Protein AF-A0A972X0Y9-F1 (afdb_monomer)

Radius of gyration: 22.41 Å; Cα contacts (8 Å, |Δi|>4): 194; chains: 1; bounding box: 62×30×63 Å

Mean predicted aligned error: 9.2 Å

Secondary structure (DSSP, 8-state):
-HHHHHHHHHHHHHHHHHHHHHHHTT-TTHHHHHHHHHHHHHHHHHHHHHHHHHHHHHHHHHHHHTT--THHHHHHHHHHHHHHHHHHHHHHHHHHHHHHHHHHHH---HHHHHHHHHHHHHHHHHHHHHHHHHHHHHHHHHHHHHHHHHHHHHHHHHHS---S-----------SS-SHHHHHHHHHHHHHHHHHHHHHHHHIIIIIS--TT--SHHHHHHHHHHHHHHHHHHHHTGGG-----

pLDDT: mean 86.48, std 12.77, range [42.16, 98.38]

Structure (mmCIF, N/CA/C/O backbone):
data_AF-A0A972X0Y9-F1
#
_entry.id   AF-A0A972X0Y9-F1
#
loop_
_atom_site.group_PDB
_atom_site.id
_atom_site.type_symbol
_atom_site.label_atom_id
_atom_site.label_alt_id
_atom_site.label_comp_id
_atom_site.label_asym_id
_atom_site.label_entity_id
_atom_site.label_seq_id
_atom_site.pdbx_PDB_ins_code
_atom_site.Cartn_x
_atom_site.Cartn_y
_atom_site.Cartn_z
_atom_site.occupancy
_atom_site.B_iso_or_equiv
_atom_site.auth_seq_id
_atom_site.auth_comp_id
_atom_site.auth_asym_id
_atom_site.auth_atom_id
_atom_site.pdbx_PDB_model_num
ATOM 1 N N . MET A 1 1 ? -6.816 -7.387 9.316 1.00 76.44 1 MET A N 1
ATOM 2 C CA . MET A 1 1 ? -6.233 -6.332 8.451 1.00 76.44 1 MET A CA 1
ATOM 3 C C . MET A 1 1 ? -4.719 -6.407 8.299 1.00 76.44 1 MET A C 1
ATOM 5 O O . MET A 1 1 ? -4.276 -6.621 7.179 1.00 76.44 1 MET A O 1
ATOM 9 N N . ALA A 1 2 ? -3.926 -6.289 9.372 1.00 87.62 2 ALA A N 1
ATOM 10 C CA . ALA A 1 2 ? -2.461 -6.198 9.264 1.00 87.62 2 ALA A CA 1
ATOM 11 C C . ALA A 1 2 ? -1.817 -7.337 8.447 1.00 87.62 2 ALA A C 1
ATOM 13 O O . ALA A 1 2 ? -1.024 -7.064 7.557 1.00 87.62 2 ALA A O 1
ATOM 14 N N . LYS A 1 3 ? -2.217 -8.600 8.668 1.00 88.69 3 LYS A N 1
ATOM 15 C CA . LYS A 1 3 ? -1.677 -9.763 7.931 1.00 88.69 3 LYS A CA 1
ATOM 16 C C . LYS A 1 3 ? -1.891 -9.678 6.412 1.00 88.69 3 LYS A C 1
ATOM 18 O O . LYS A 1 3 ? -0.963 -9.929 5.657 1.00 88.69 3 LYS A O 1
ATOM 23 N N . PHE A 1 4 ? -3.095 -9.296 5.977 1.00 87.00 4 PHE A N 1
ATOM 24 C CA . PHE A 1 4 ? -3.420 -9.130 4.555 1.00 87.00 4 PHE A CA 1
ATOM 25 C C . PHE A 1 4 ? -2.586 -8.015 3.918 1.00 87.00 4 PHE A C 1
ATOM 27 O O . PHE A 1 4 ? -2.014 -8.200 2.843 1.00 87.00 4 PHE A O 1
ATOM 34 N N . PHE A 1 5 ? -2.481 -6.877 4.610 1.00 92.25 5 PHE A N 1
ATOM 35 C CA . PHE A 1 5 ? -1.651 -5.766 4.162 1.00 92.25 5 PHE A CA 1
ATOM 36 C C . PHE A 1 5 ? -0.174 -6.168 4.079 1.00 92.25 5 PHE A C 1
ATOM 38 O O . PHE A 1 5 ? 0.446 -5.971 3.043 1.00 92.25 5 PHE A O 1
ATOM 45 N N . GLY A 1 6 ? 0.363 -6.805 5.123 1.00 92.81 6 GLY A N 1
ATOM 46 C CA . GLY A 1 6 ? 1.750 -7.271 5.161 1.00 92.81 6 GLY A CA 1
ATOM 47 C C . GLY A 1 6 ? 2.069 -8.266 4.046 1.00 92.81 6 GLY A C 1
ATOM 48 O O . GLY A 1 6 ? 3.075 -8.112 3.364 1.00 92.81 6 GLY A O 1
ATOM 49 N N . PHE A 1 7 ? 1.185 -9.235 3.794 1.00 93.44 7 PHE A N 1
ATOM 50 C CA . PHE A 1 7 ? 1.329 -10.168 2.673 1.00 93.44 7 PHE A CA 1
ATOM 51 C C . PHE A 1 7 ? 1.356 -9.444 1.318 1.00 93.44 7 PHE A C 1
ATOM 53 O O . PHE A 1 7 ? 2.239 -9.688 0.497 1.00 93.44 7 PHE A O 1
ATOM 60 N N . SER A 1 8 ? 0.433 -8.503 1.108 1.00 91.75 8 SER A N 1
ATOM 61 C CA . SER A 1 8 ? 0.361 -7.722 -0.132 1.00 91.75 8 SER A CA 1
ATOM 62 C C . SER A 1 8 ? 1.588 -6.823 -0.318 1.00 91.75 8 SER A C 1
ATOM 64 O O . SER A 1 8 ? 2.120 -6.733 -1.422 1.00 91.75 8 SER A O 1
ATOM 66 N N . ALA A 1 9 ? 2.079 -6.210 0.762 1.00 95.31 9 ALA A N 1
ATOM 67 C CA . ALA A 1 9 ? 3.292 -5.400 0.765 1.00 95.31 9 ALA A CA 1
ATOM 68 C C . ALA A 1 9 ? 4.529 -6.231 0.396 1.00 95.31 9 ALA A C 1
ATOM 70 O O . ALA A 1 9 ? 5.317 -5.798 -0.438 1.00 95.31 9 ALA A O 1
ATOM 71 N N . VAL A 1 10 ? 4.662 -7.452 0.930 1.00 96.56 10 VAL A N 1
ATOM 72 C CA . VAL A 1 10 ? 5.753 -8.374 0.562 1.00 96.56 10 VAL A CA 1
ATOM 73 C C . VAL A 1 10 ? 5.708 -8.711 -0.927 1.00 96.56 10 VAL A C 1
ATOM 75 O O . VAL A 1 10 ? 6.731 -8.599 -1.600 1.00 96.56 10 VAL A O 1
ATOM 78 N N . ILE A 1 11 ? 4.534 -9.058 -1.466 1.00 95.00 11 ILE A N 1
ATOM 79 C CA . ILE A 1 11 ? 4.376 -9.300 -2.910 1.00 95.00 11 ILE A CA 1
ATOM 80 C C . ILE A 1 11 ? 4.781 -8.057 -3.707 1.00 95.00 11 ILE A C 1
ATOM 82 O O . ILE A 1 11 ? 5.536 -8.164 -4.671 1.00 95.00 11 ILE A O 1
ATOM 86 N N . SER A 1 12 ? 4.330 -6.873 -3.287 1.00 94.62 12 SER A N 1
ATOM 87 C CA . SER A 1 12 ? 4.666 -5.611 -3.946 1.00 94.62 12 SER A CA 1
ATOM 88 C C . SER A 1 12 ? 6.169 -5.341 -3.953 1.00 94.62 12 SER A C 1
ATOM 90 O O . SER A 1 12 ? 6.712 -4.929 -4.976 1.00 94.62 12 SER A O 1
ATOM 92 N N . THR A 1 13 ? 6.857 -5.590 -2.837 1.00 95.69 13 THR A N 1
ATOM 93 C CA . THR A 1 13 ? 8.314 -5.453 -2.740 1.00 95.69 13 THR A CA 1
ATOM 94 C C . THR A 1 13 ? 9.029 -6.448 -3.649 1.00 95.69 13 THR A C 1
ATOM 96 O O . THR A 1 13 ? 9.950 -6.052 -4.358 1.00 95.69 13 THR A O 1
ATOM 99 N N . ILE A 1 14 ? 8.593 -7.712 -3.683 1.00 95.38 14 ILE A N 1
ATOM 100 C CA . ILE A 1 14 ? 9.178 -8.737 -4.562 1.00 95.38 14 ILE A CA 1
ATOM 101 C C . ILE A 1 14 ? 9.041 -8.325 -6.030 1.00 95.38 14 ILE A C 1
ATOM 103 O O . ILE A 1 14 ? 10.027 -8.364 -6.761 1.00 95.38 14 ILE A O 1
ATOM 107 N N . LEU A 1 15 ? 7.857 -7.872 -6.455 1.00 92.75 15 LEU A N 1
ATOM 108 C CA . LEU A 1 15 ? 7.634 -7.390 -7.823 1.00 92.75 15 LEU A CA 1
ATOM 109 C C . LEU A 1 15 ? 8.562 -6.219 -8.176 1.00 92.75 15 LEU A C 1
ATOM 111 O O . LEU A 1 15 ? 9.121 -6.187 -9.270 1.00 92.75 15 LEU A O 1
ATOM 115 N N . PHE A 1 16 ? 8.774 -5.293 -7.239 1.00 92.81 16 PHE A N 1
ATOM 116 C CA . PHE A 1 16 ? 9.695 -4.172 -7.419 1.00 92.81 16 PHE A CA 1
ATOM 117 C C . PHE A 1 16 ? 11.148 -4.616 -7.582 1.00 92.81 16 PHE A C 1
ATOM 119 O O . PHE A 1 16 ? 11.835 -4.169 -8.500 1.00 92.81 16 PHE A O 1
ATOM 126 N N . VAL A 1 17 ? 11.612 -5.513 -6.711 1.00 94.62 17 VAL A N 1
ATOM 127 C CA . VAL A 1 17 ? 12.976 -6.049 -6.766 1.00 94.62 17 VAL A CA 1
ATOM 128 C C . VAL A 1 17 ? 13.194 -6.813 -8.070 1.00 94.62 17 VAL A C 1
ATOM 130 O O . VAL A 1 17 ? 14.189 -6.575 -8.749 1.00 94.62 17 VAL A O 1
ATOM 133 N N . LEU A 1 18 ? 12.244 -7.664 -8.468 1.00 93.56 18 LEU A N 1
ATOM 134 C CA . LEU A 1 18 ? 12.302 -8.384 -9.742 1.00 93.56 18 LEU A CA 1
ATOM 135 C C . LEU A 1 18 ? 12.356 -7.424 -10.932 1.00 93.56 18 LEU A C 1
ATOM 137 O O . LEU A 1 18 ? 13.167 -7.624 -11.833 1.00 93.56 18 LEU A O 1
ATOM 141 N N . SER A 1 19 ? 11.556 -6.355 -10.919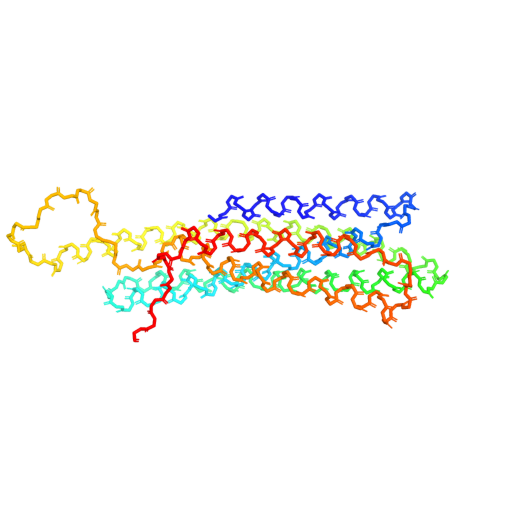 1.00 93.81 19 SER A N 1
ATOM 142 C CA . SER A 1 19 ? 11.602 -5.334 -11.967 1.00 93.81 19 SER A CA 1
ATOM 143 C C . SER A 1 19 ? 12.969 -4.658 -12.066 1.00 93.81 19 SER A C 1
ATOM 145 O O . SER A 1 19 ? 13.429 -4.402 -13.177 1.00 93.81 19 SER A O 1
ATOM 147 N N . VAL A 1 20 ? 13.618 -4.357 -10.938 1.00 93.44 20 VAL A N 1
ATOM 148 C CA . VAL A 1 20 ? 14.958 -3.751 -10.938 1.00 93.44 20 VAL A CA 1
ATOM 149 C C . VAL A 1 20 ? 16.001 -4.738 -11.447 1.00 93.44 20 VAL A C 1
ATOM 151 O O . VAL A 1 20 ? 16.799 -4.376 -12.305 1.00 93.44 20 VAL A O 1
ATOM 154 N N . VAL A 1 21 ? 15.963 -5.995 -10.996 1.00 94.25 21 VAL A N 1
ATOM 155 C CA . VAL A 1 21 ? 16.864 -7.051 -11.490 1.00 94.25 21 VAL A CA 1
ATOM 156 C C . VAL A 1 21 ? 16.711 -7.228 -13.002 1.00 94.25 21 VAL A C 1
ATOM 158 O O . VAL A 1 21 ? 17.707 -7.269 -13.718 1.00 94.25 21 VAL A O 1
ATOM 161 N N . TYR A 1 22 ? 15.475 -7.258 -13.503 1.00 93.44 22 TYR A N 1
ATOM 162 C CA . TYR A 1 22 ? 15.188 -7.320 -14.936 1.00 93.44 22 TYR A CA 1
ATOM 163 C C . TYR A 1 22 ? 15.708 -6.104 -15.702 1.00 93.44 22 TYR A C 1
ATOM 165 O O . TYR A 1 22 ? 16.205 -6.271 -16.813 1.00 93.44 22 TYR A O 1
ATOM 173 N N . GLY A 1 23 ? 15.643 -4.907 -15.113 1.00 90.69 23 GLY A N 1
ATOM 174 C CA . GLY A 1 23 ? 16.251 -3.708 -15.690 1.00 90.69 23 GLY A CA 1
ATOM 175 C C . GLY A 1 23 ? 17.773 -3.821 -15.790 1.00 90.69 23 GLY A C 1
ATOM 176 O O . GLY A 1 23 ? 18.338 -3.540 -16.842 1.00 90.69 23 GLY A O 1
ATOM 177 N N . VAL A 1 24 ? 18.434 -4.311 -14.737 1.00 90.38 24 VAL A N 1
ATOM 178 C CA . VAL A 1 24 ? 19.901 -4.466 -14.690 1.00 90.38 24 VAL A CA 1
ATOM 179 C C . VAL A 1 24 ? 20.410 -5.481 -15.715 1.00 90.38 24 VAL A C 1
ATOM 181 O O . VAL A 1 24 ? 21.428 -5.235 -16.355 1.00 90.38 24 VAL A O 1
ATOM 184 N N . ILE A 1 25 ? 19.709 -6.602 -15.906 1.00 93.50 25 ILE A N 1
ATOM 185 C CA . ILE A 1 25 ? 20.104 -7.632 -16.886 1.00 93.50 25 ILE A CA 1
ATOM 186 C C . ILE A 1 25 ? 19.581 -7.350 -18.308 1.00 93.50 25 ILE A C 1
ATOM 188 O O . ILE A 1 25 ? 19.776 -8.168 -19.203 1.00 93.50 25 ILE A O 1
ATOM 192 N N . GLY A 1 26 ? 18.905 -6.217 -18.527 1.00 87.88 26 GLY A N 1
ATOM 193 C CA . GLY A 1 26 ? 18.456 -5.784 -19.852 1.00 87.88 26 GLY A CA 1
ATOM 194 C C . GLY A 1 26 ? 17.240 -6.531 -20.408 1.00 87.88 26 GLY A C 1
ATOM 195 O O . GLY A 1 26 ? 17.074 -6.598 -21.625 1.00 87.88 26 GLY A O 1
ATOM 196 N N . VAL A 1 27 ? 16.367 -7.093 -19.561 1.00 90.06 27 VAL A N 1
ATOM 197 C CA . VAL A 1 27 ? 15.120 -7.716 -20.041 1.00 90.06 27 VAL A CA 1
ATOM 198 C C . VAL A 1 27 ? 14.202 -6.627 -20.616 1.00 90.06 27 VAL A C 1
ATOM 200 O O . VAL A 1 27 ? 13.834 -5.703 -19.884 1.00 90.06 27 VAL A O 1
ATOM 203 N N . PRO A 1 28 ? 13.733 -6.736 -21.875 1.00 79.31 28 PRO A N 1
ATOM 204 C CA . PRO A 1 28 ? 12.920 -5.692 -22.512 1.00 79.31 28 PRO A CA 1
ATOM 205 C C . PRO A 1 28 ? 11.632 -5.354 -21.747 1.00 79.31 28 PRO A C 1
ATOM 207 O O . PRO A 1 28 ? 11.207 -4.206 -21.687 1.00 79.31 28 PRO A O 1
ATOM 210 N N . ASN A 1 29 ? 11.036 -6.351 -21.091 1.00 82.19 29 ASN A N 1
ATOM 211 C CA . ASN A 1 29 ? 9.759 -6.207 -20.393 1.00 82.19 29 ASN A CA 1
ATOM 212 C C . ASN A 1 29 ? 9.877 -5.596 -18.983 1.00 82.19 29 ASN A C 1
ATOM 214 O O . ASN A 1 29 ? 8.860 -5.485 -18.295 1.00 82.19 29 ASN A O 1
ATOM 218 N N . HIS A 1 30 ? 11.074 -5.211 -18.519 1.00 89.12 30 HIS A N 1
ATOM 219 C CA . HIS A 1 30 ? 11.256 -4.661 -17.169 1.00 89.12 30 HIS A CA 1
ATOM 220 C C . HIS A 1 30 ? 10.422 -3.393 -16.934 1.00 89.12 30 HIS A C 1
ATOM 222 O O . HIS A 1 30 ? 9.915 -3.206 -15.834 1.00 89.12 30 HIS A O 1
ATOM 228 N N . MET A 1 31 ? 10.204 -2.564 -17.963 1.00 87.12 31 MET A N 1
ATOM 229 C CA . MET A 1 31 ? 9.363 -1.365 -17.855 1.00 87.12 31 MET A CA 1
ATOM 230 C C . MET A 1 31 ? 7.911 -1.698 -17.507 1.00 87.12 31 MET A C 1
ATOM 232 O O . MET A 1 31 ? 7.311 -1.044 -16.656 1.00 87.12 31 MET A O 1
ATOM 236 N N . LEU A 1 32 ? 7.348 -2.733 -18.141 1.00 85.38 32 LEU A N 1
ATOM 237 C CA . LEU A 1 32 ? 5.981 -3.174 -17.871 1.00 85.38 32 LEU A CA 1
ATOM 238 C C . LEU A 1 32 ? 5.861 -3.699 -16.436 1.00 85.38 32 LEU A C 1
ATOM 240 O O . LEU A 1 32 ? 4.946 -3.310 -15.713 1.00 85.38 32 LEU A O 1
ATOM 244 N N . TRP A 1 33 ? 6.809 -4.537 -16.007 1.00 86.38 33 TRP A N 1
ATOM 245 C CA . TRP A 1 33 ? 6.857 -5.044 -14.633 1.00 86.38 33 TRP A CA 1
ATOM 246 C C . TRP A 1 33 ? 7.042 -3.925 -13.606 1.00 86.38 33 TRP A C 1
ATOM 248 O O . TRP A 1 33 ? 6.377 -3.940 -12.571 1.00 86.38 33 TRP A O 1
ATOM 258 N N . GLY A 1 34 ? 7.871 -2.928 -13.913 1.00 91.19 34 GLY A N 1
ATOM 259 C CA . GLY A 1 34 ? 8.102 -1.766 -13.060 1.00 91.19 34 GLY A CA 1
ATOM 260 C C . GLY A 1 34 ? 6.863 -0.900 -12.915 1.00 91.19 34 GLY A C 1
ATOM 261 O O . GLY A 1 34 ? 6.530 -0.491 -11.804 1.00 91.19 34 GLY A O 1
ATOM 262 N N . LEU A 1 35 ? 6.121 -0.686 -14.004 1.00 88.44 35 LEU A N 1
ATOM 263 C CA . LEU A 1 35 ? 4.852 0.035 -13.959 1.00 88.44 35 LEU A CA 1
ATOM 264 C C . LEU A 1 35 ? 3.799 -0.725 -13.144 1.00 88.44 35 LEU A C 1
ATOM 266 O O . LEU A 1 35 ? 3.135 -0.127 -12.299 1.00 88.44 35 LEU A O 1
ATOM 270 N N . VAL A 1 36 ? 3.664 -2.039 -13.355 1.00 87.12 36 VAL A N 1
ATOM 271 C CA . VAL A 1 36 ? 2.737 -2.882 -12.579 1.00 87.12 36 VAL A CA 1
ATOM 272 C C . VAL A 1 36 ? 3.086 -2.838 -11.092 1.00 87.12 36 VAL A C 1
ATOM 274 O O . VAL A 1 36 ? 2.200 -2.621 -10.264 1.00 87.12 36 VAL A O 1
ATOM 277 N N . ALA A 1 37 ? 4.368 -2.980 -10.746 1.00 92.81 37 ALA A N 1
ATOM 278 C CA . ALA A 1 37 ? 4.838 -2.888 -9.368 1.00 92.81 37 ALA A CA 1
ATOM 279 C C . ALA A 1 37 ? 4.556 -1.502 -8.766 1.00 92.81 37 ALA A C 1
ATOM 281 O O . ALA A 1 37 ? 4.057 -1.420 -7.643 1.00 92.81 37 ALA A O 1
ATOM 282 N N . ALA A 1 38 ? 4.796 -0.419 -9.515 1.00 94.81 38 ALA A N 1
ATOM 283 C CA . ALA A 1 38 ? 4.544 0.951 -9.071 1.00 94.81 38 ALA A CA 1
ATOM 284 C C . ALA A 1 38 ? 3.062 1.223 -8.802 1.00 94.81 38 ALA A C 1
ATOM 286 O O . ALA A 1 38 ? 2.716 1.753 -7.746 1.00 94.81 38 ALA A O 1
ATOM 287 N N . VAL A 1 39 ? 2.179 0.819 -9.719 1.00 90.00 39 VAL A N 1
ATOM 288 C CA . VAL A 1 39 ? 0.724 0.962 -9.555 1.00 90.00 39 VAL A CA 1
ATOM 289 C C . VAL A 1 39 ? 0.230 0.138 -8.369 1.00 90.00 39 VAL A C 1
ATOM 291 O O . VAL A 1 39 ? -0.589 0.620 -7.582 1.00 90.00 39 VAL A O 1
ATOM 294 N N . PHE A 1 40 ? 0.733 -1.087 -8.203 1.00 91.25 40 PHE A N 1
ATOM 295 C CA . PHE A 1 40 ? 0.350 -1.944 -7.086 1.00 91.25 40 PHE A CA 1
ATOM 296 C C . PHE A 1 40 ? 0.807 -1.365 -5.739 1.00 91.25 40 PHE A C 1
ATOM 298 O O . PHE A 1 40 ? -0.014 -1.230 -4.832 1.00 91.25 40 PHE A O 1
ATOM 305 N N . ALA A 1 41 ? 2.063 -0.920 -5.631 1.00 95.94 41 ALA A N 1
ATOM 306 C CA . ALA A 1 41 ? 2.590 -0.272 -4.430 1.00 95.94 41 ALA A CA 1
ATOM 307 C C . ALA A 1 41 ? 1.818 1.011 -4.080 1.00 95.94 41 ALA A C 1
ATOM 309 O O . ALA A 1 41 ? 1.374 1.182 -2.943 1.00 95.94 41 ALA A O 1
ATOM 310 N N . ALA A 1 42 ? 1.569 1.878 -5.067 1.00 95.81 42 ALA A N 1
ATOM 311 C CA . ALA A 1 42 ? 0.777 3.091 -4.871 1.00 95.81 42 ALA A CA 1
ATOM 312 C C . ALA A 1 42 ? -0.653 2.769 -4.404 1.00 95.81 42 ALA A C 1
ATOM 314 O O . ALA A 1 42 ? -1.180 3.429 -3.510 1.00 95.81 42 ALA A O 1
ATOM 315 N N . SER A 1 43 ? -1.263 1.712 -4.948 1.00 90.19 43 SER A N 1
ATOM 316 C CA . SER A 1 43 ? -2.589 1.249 -4.523 1.00 90.19 43 SER A CA 1
ATOM 317 C C . SER A 1 43 ? -2.602 0.789 -3.063 1.00 90.19 43 SER A C 1
ATOM 319 O O . SER A 1 43 ? -3.572 1.057 -2.353 1.00 90.19 43 SER A O 1
ATOM 321 N N . LEU A 1 44 ? -1.532 0.142 -2.587 1.00 95.50 44 LEU A N 1
ATOM 322 C CA . LEU A 1 44 ? -1.397 -0.251 -1.181 1.00 95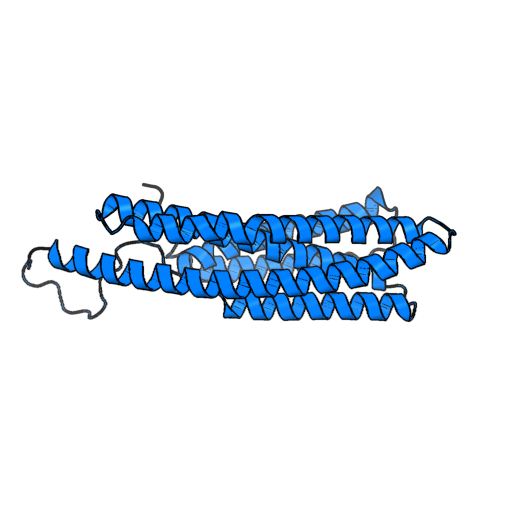.50 44 LEU A CA 1
ATOM 323 C C . LEU A 1 44 ? -1.276 0.965 -0.256 1.00 95.50 44 LEU A C 1
ATOM 325 O O . LEU A 1 44 ? -1.965 1.009 0.762 1.00 95.50 44 LEU A O 1
ATOM 329 N N . HIS A 1 45 ? -0.498 1.983 -0.624 1.00 97.19 45 HIS A N 1
ATOM 330 C CA . HIS A 1 45 ? -0.436 3.235 0.141 1.00 97.19 45 HIS A CA 1
ATOM 331 C C . HIS A 1 45 ? -1.789 3.969 0.162 1.00 97.19 45 HIS A C 1
ATOM 333 O O . HIS A 1 45 ? -2.233 4.451 1.204 1.00 97.19 45 HIS A O 1
ATOM 339 N N . CYS A 1 46 ? -2.523 3.978 -0.952 1.00 95.12 46 CYS A N 1
ATOM 340 C CA . CYS A 1 46 ? -3.883 4.522 -0.987 1.00 95.12 46 CYS A CA 1
ATOM 341 C C . CYS A 1 46 ? -4.859 3.730 -0.099 1.00 95.12 46 CYS A C 1
ATOM 343 O O . CYS A 1 46 ? -5.705 4.320 0.579 1.00 95.12 46 CYS A O 1
ATOM 345 N N . LEU A 1 47 ? -4.737 2.398 -0.056 1.00 90.56 47 LEU A N 1
ATOM 346 C CA . LEU A 1 47 ? -5.539 1.546 0.827 1.00 90.56 47 LEU A CA 1
ATOM 347 C C . LEU A 1 47 ? -5.325 1.912 2.303 1.00 90.56 47 LEU A C 1
ATOM 349 O O . LEU A 1 47 ? -6.280 1.931 3.078 1.00 90.56 47 LEU A O 1
ATOM 353 N N . VAL A 1 48 ? -4.098 2.258 2.689 1.00 94.44 48 VAL A N 1
ATOM 354 C CA . VAL A 1 48 ? -3.769 2.699 4.051 1.00 94.44 48 VAL A CA 1
ATOM 355 C C . VAL A 1 48 ? -4.532 3.975 4.420 1.00 94.44 48 VAL A C 1
ATOM 357 O O . VAL A 1 48 ? -5.106 4.053 5.511 1.00 94.44 48 VAL A O 1
ATOM 360 N N . PHE A 1 49 ? -4.622 4.949 3.508 1.00 93.00 49 PHE A N 1
ATOM 361 C CA . PHE A 1 49 ? -5.429 6.156 3.727 1.00 93.00 49 PHE A CA 1
ATOM 362 C C . PHE A 1 49 ? -6.903 5.832 3.943 1.00 93.00 49 PHE A C 1
ATOM 364 O O . PHE A 1 49 ? -7.531 6.406 4.839 1.00 93.00 49 PHE A O 1
ATOM 371 N N . ALA A 1 50 ? -7.450 4.903 3.156 1.00 88.88 50 ALA A N 1
ATOM 372 C CA . ALA A 1 50 ? -8.834 4.468 3.291 1.00 88.88 50 ALA A CA 1
ATOM 373 C C . ALA A 1 50 ? -9.082 3.807 4.656 1.00 88.88 50 ALA A C 1
ATOM 375 O O . ALA A 1 50 ? -10.032 4.185 5.341 1.00 88.88 50 ALA A O 1
ATOM 376 N N . ILE A 1 51 ? -8.195 2.902 5.090 1.00 88.50 51 ILE A N 1
ATOM 377 C CA . ILE A 1 51 ? -8.297 2.206 6.384 1.00 88.50 51 ILE A CA 1
ATOM 378 C C . ILE A 1 51 ? -8.341 3.210 7.536 1.00 88.50 51 ILE A C 1
ATOM 380 O O . ILE A 1 51 ? -9.279 3.192 8.327 1.00 88.50 51 ILE A O 1
ATOM 384 N N . PHE A 1 52 ? -7.363 4.115 7.623 1.00 92.12 52 PHE A N 1
ATOM 385 C CA . PHE A 1 52 ? -7.290 5.067 8.737 1.00 92.12 52 PHE A CA 1
ATOM 386 C C . PHE A 1 52 ? -8.352 6.166 8.670 1.00 92.12 52 PHE A C 1
ATOM 388 O O . PHE A 1 52 ? -8.713 6.756 9.692 1.00 92.12 52 PHE A O 1
ATOM 395 N N . THR A 1 53 ? -8.849 6.489 7.475 1.00 88.88 53 THR A N 1
ATOM 396 C CA . THR A 1 53 ? -9.952 7.444 7.328 1.00 88.88 53 THR A CA 1
ATOM 397 C C . THR A 1 53 ? -11.268 6.834 7.781 1.00 88.88 53 THR A C 1
ATOM 399 O O . THR A 1 53 ? -11.960 7.481 8.567 1.00 88.88 53 THR A O 1
ATOM 402 N N . GLY A 1 54 ? -11.559 5.602 7.351 1.00 86.00 54 GLY A N 1
ATOM 403 C CA . GLY A 1 54 ? -12.721 4.831 7.791 1.00 86.00 54 GLY A CA 1
ATOM 404 C C . GLY A 1 54 ? -12.698 4.615 9.298 1.00 86.00 54 GLY A C 1
ATOM 405 O O . GLY A 1 54 ? -13.535 5.170 10.003 1.00 86.00 54 GLY A O 1
ATOM 406 N N . SER A 1 55 ? -11.650 3.960 9.812 1.00 88.75 55 SER A N 1
ATOM 407 C CA . SER A 1 55 ? -11.556 3.641 11.241 1.00 88.75 55 SER A CA 1
ATOM 408 C C . SER A 1 55 ? -11.584 4.876 12.139 1.00 88.75 55 SER A C 1
ATOM 410 O O . SER A 1 55 ? -12.121 4.830 13.237 1.00 88.75 55 SER A O 1
ATOM 412 N N . GLY A 1 56 ? -11.005 5.996 11.694 1.00 90.94 56 GLY A N 1
ATOM 413 C CA . GLY A 1 56 ? -11.015 7.236 12.469 1.00 90.94 56 GLY A CA 1
ATOM 414 C C . GLY A 1 56 ? -12.402 7.877 12.570 1.00 90.94 56 GLY A C 1
ATOM 415 O O . GLY A 1 56 ? -12.729 8.438 13.613 1.00 90.94 56 GLY A O 1
ATOM 416 N N . LYS A 1 57 ? -13.215 7.808 11.506 1.00 89.00 57 LYS A N 1
ATOM 417 C CA . LYS A 1 57 ? -14.610 8.281 11.537 1.00 89.00 57 LYS A CA 1
ATOM 418 C C . LYS A 1 57 ? -15.432 7.410 12.482 1.00 89.00 57 LYS A C 1
ATOM 420 O O . LYS A 1 57 ? -16.113 7.928 13.357 1.00 89.00 57 LYS A O 1
ATOM 425 N N . ASP A 1 58 ? -15.299 6.111 12.300 1.00 87.25 58 ASP A N 1
ATOM 426 C CA . ASP A 1 58 ? -15.975 5.055 13.036 1.00 87.25 58 ASP A CA 1
ATOM 427 C C . ASP A 1 58 ? -15.700 5.115 14.545 1.00 87.25 58 ASP A C 1
ATOM 429 O O . ASP A 1 58 ? -16.627 5.149 15.349 1.00 87.25 58 ASP A O 1
ATOM 433 N N . THR A 1 59 ? -14.426 5.243 14.939 1.00 91.88 59 THR A N 1
ATOM 434 C CA . THR A 1 59 ? -14.043 5.447 16.346 1.00 91.88 59 THR A CA 1
ATOM 435 C C . THR A 1 59 ? -14.662 6.711 16.929 1.00 91.88 59 THR A C 1
ATOM 437 O O . THR A 1 59 ? -15.100 6.694 18.072 1.00 91.88 59 THR A O 1
ATOM 440 N N . ARG A 1 60 ? -14.694 7.816 16.174 1.00 93.44 60 ARG A N 1
ATOM 441 C CA . ARG A 1 60 ? -15.267 9.073 16.667 1.00 93.44 60 ARG A CA 1
ATOM 442 C C . ARG A 1 60 ? -16.764 8.939 16.933 1.00 93.44 60 ARG A C 1
ATOM 444 O O . ARG A 1 60 ? -17.187 9.311 18.017 1.00 93.44 60 ARG A O 1
ATOM 451 N N . LEU A 1 61 ? -17.517 8.394 15.976 1.00 89.50 61 LEU A N 1
ATOM 452 C CA . LEU A 1 61 ? -18.964 8.211 16.117 1.00 89.50 61 LEU A CA 1
ATOM 453 C C . LEU A 1 61 ? -19.289 7.331 17.325 1.00 89.50 61 LEU A C 1
ATOM 455 O O . LEU A 1 61 ? -20.031 7.754 18.196 1.00 89.50 61 LEU A O 1
ATOM 459 N N . LEU A 1 62 ? -18.633 6.174 17.452 1.00 89.75 62 LEU A N 1
ATOM 460 C CA . LEU A 1 62 ? -18.904 5.263 18.564 1.00 89.75 62 LEU A CA 1
ATOM 461 C C . LEU A 1 62 ? -18.574 5.876 19.935 1.00 89.75 62 LEU A C 1
ATOM 463 O O . LEU A 1 62 ? -19.279 5.645 20.912 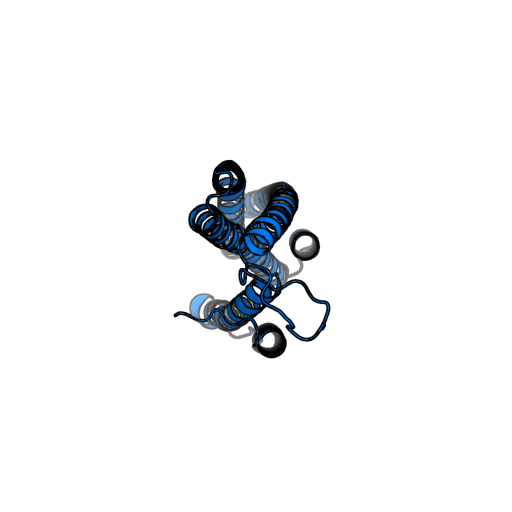1.00 89.75 62 LEU A O 1
ATOM 467 N N . VAL A 1 63 ? -17.492 6.654 20.017 1.00 93.50 63 VAL A N 1
ATOM 468 C CA . VAL A 1 63 ? -17.106 7.336 21.259 1.00 93.50 63 VAL A CA 1
ATOM 469 C C . VAL A 1 63 ? -18.087 8.454 21.618 1.00 93.50 63 VAL A C 1
ATOM 471 O O . VAL A 1 63 ? -18.377 8.628 22.799 1.00 93.50 63 VAL A O 1
ATOM 474 N N . GLU A 1 64 ? -18.578 9.205 20.629 1.00 93.06 64 GLU A N 1
ATOM 475 C CA . GLU A 1 64 ? -19.579 10.265 20.815 1.00 93.06 64 GLU A CA 1
ATOM 476 C C . GLU A 1 64 ? -20.943 9.680 21.216 1.00 93.06 64 GLU A C 1
ATOM 478 O O . GLU A 1 64 ? -21.514 10.121 22.210 1.00 93.06 64 GLU A O 1
ATOM 483 N N . ASP A 1 65 ? -21.414 8.643 20.519 1.00 90.44 65 ASP A N 1
ATOM 484 C CA . ASP A 1 65 ? -22.736 8.037 20.732 1.00 90.44 65 ASP A CA 1
ATOM 485 C C . ASP A 1 65 ? -22.858 7.354 22.105 1.00 90.44 65 ASP A C 1
ATOM 487 O O . ASP A 1 65 ? -23.901 7.425 22.753 1.00 90.44 65 ASP A O 1
ATOM 491 N N . LEU A 1 66 ? -21.783 6.713 22.576 1.00 91.44 66 LEU A N 1
ATOM 492 C CA . LEU A 1 66 ? -21.769 5.951 23.831 1.00 91.44 66 LEU A CA 1
ATOM 493 C C . LEU A 1 66 ? -21.070 6.681 24.987 1.00 91.44 66 LEU A C 1
ATOM 495 O O . LEU A 1 66 ? -20.840 6.085 26.038 1.00 91.44 66 LEU A O 1
ATOM 499 N N . ASN A 1 67 ? -20.704 7.956 24.805 1.00 92.81 67 ASN A N 1
ATOM 500 C CA . ASN A 1 67 ? -19.957 8.756 25.786 1.00 92.81 67 ASN A CA 1
ATOM 501 C C . ASN A 1 67 ? -18.697 8.047 26.333 1.00 92.81 67 ASN A C 1
ATOM 503 O O . ASN A 1 67 ? -18.371 8.134 27.519 1.00 92.81 67 ASN A O 1
ATOM 507 N N . LEU A 1 68 ? -17.969 7.335 25.467 1.00 93.12 68 LEU A N 1
ATOM 508 C CA . LEU A 1 68 ? -16.754 6.607 25.848 1.00 93.12 68 LEU A CA 1
ATOM 509 C C . LEU A 1 68 ? -15.553 7.555 26.017 1.00 93.12 68 LEU A C 1
ATOM 511 O O . LEU A 1 68 ? -15.594 8.754 25.730 1.00 93.12 68 LEU A O 1
ATOM 515 N N . ASN A 1 69 ? -14.420 7.003 26.460 1.00 94.00 69 ASN A N 1
ATOM 516 C CA . ASN A 1 69 ? -13.194 7.777 26.644 1.00 94.00 69 ASN A CA 1
ATOM 517 C C . ASN A 1 69 ? -12.675 8.367 25.309 1.00 94.00 69 ASN A C 1
ATOM 519 O O . ASN A 1 69 ? -12.257 7.651 24.396 1.00 94.00 69 ASN A O 1
ATOM 523 N N . GLN A 1 70 ? -12.593 9.699 25.244 1.00 95.19 70 GLN A N 1
ATOM 524 C CA . GLN A 1 70 ? -12.074 10.480 24.109 1.00 95.19 70 GLN A CA 1
ATOM 525 C C . GLN A 1 70 ? -10.605 10.186 23.744 1.00 95.19 70 GLN A C 1
ATOM 527 O O . GLN A 1 70 ? -10.117 10.578 22.679 1.00 95.19 70 GLN A O 1
ATOM 532 N N . GLU A 1 71 ? -9.865 9.485 24.600 1.00 94.88 71 GLU A N 1
ATOM 533 C CA . GLU A 1 71 ? -8.507 9.023 24.322 1.00 94.88 71 GLU A CA 1
ATOM 534 C C . GLU A 1 71 ? -8.432 8.119 23.079 1.00 94.88 71 GLU A C 1
ATOM 536 O O . GLU A 1 71 ? -7.452 8.200 22.334 1.00 94.88 71 GLU A O 1
ATOM 541 N N . TYR A 1 72 ? -9.474 7.333 22.779 1.00 92.75 72 TYR A N 1
ATOM 542 C CA . TYR A 1 72 ? -9.518 6.504 21.566 1.00 92.75 72 TYR A CA 1
ATOM 543 C C . TYR A 1 72 ? -9.470 7.342 20.283 1.00 92.75 72 TYR A C 1
ATOM 545 O O . TYR A 1 72 ? -8.738 7.014 19.344 1.00 92.75 72 TYR A O 1
ATOM 553 N N . VAL A 1 73 ? -10.167 8.482 20.263 1.00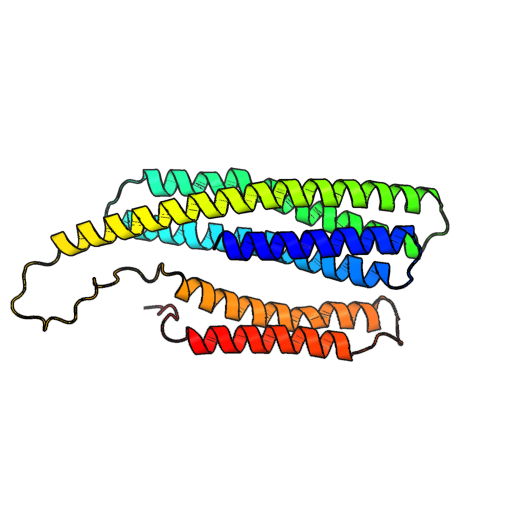 94.44 73 VAL A N 1
ATOM 554 C CA . VAL A 1 73 ? -10.149 9.432 19.139 1.00 94.44 73 VAL A CA 1
ATOM 555 C C . VAL A 1 73 ? -8.775 10.094 19.016 1.00 94.44 73 VAL A C 1
ATOM 557 O O . VAL A 1 73 ? -8.242 10.257 17.915 1.00 94.44 73 VAL A O 1
ATOM 560 N N . LYS A 1 74 ? -8.144 10.440 20.147 1.00 93.75 74 LYS A N 1
ATOM 561 C CA . LYS A 1 74 ? -6.787 11.011 20.154 1.00 93.75 74 LYS A CA 1
ATOM 562 C C . LYS A 1 74 ? -5.766 10.019 19.591 1.00 93.75 74 LYS A C 1
ATOM 564 O O . LYS A 1 74 ? -4.992 10.399 18.711 1.00 93.75 74 LYS A O 1
ATOM 569 N N . LYS A 1 75 ? -5.797 8.758 20.036 1.00 92.62 75 LYS A N 1
ATOM 570 C CA . LYS A 1 75 ? -4.902 7.687 19.560 1.00 92.62 75 LYS A CA 1
ATOM 571 C C . LYS A 1 75 ? -5.047 7.452 18.056 1.00 92.62 75 LYS A C 1
ATOM 573 O O . LYS A 1 75 ? -4.044 7.433 17.345 1.00 92.62 75 LYS A O 1
ATOM 578 N N . THR A 1 76 ? -6.274 7.359 17.543 1.00 91.19 76 THR A N 1
ATOM 579 C CA . THR A 1 76 ? -6.503 7.131 16.104 1.00 91.19 76 THR A CA 1
ATOM 580 C C . THR A 1 76 ? -6.094 8.326 15.237 1.00 91.19 76 THR A C 1
ATOM 582 O O . THR A 1 76 ? -5.571 8.147 14.134 1.00 91.19 76 THR A O 1
ATOM 585 N N . LYS A 1 77 ? -6.227 9.560 15.744 1.00 91.62 77 LYS A N 1
ATOM 586 C CA . LYS A 1 77 ? -5.772 10.778 15.049 1.00 91.62 77 LYS A CA 1
ATOM 587 C C . LYS A 1 77 ? -4.252 10.835 14.866 1.00 91.62 77 LYS A C 1
ATOM 589 O O . LYS A 1 77 ? -3.790 11.392 13.866 1.00 91.62 77 LYS A O 1
ATOM 594 N N . VAL A 1 78 ? -3.475 10.261 15.790 1.00 93.56 78 VAL A N 1
ATOM 595 C CA . VAL A 1 78 ? -2.005 10.215 15.680 1.00 93.56 78 VAL A CA 1
ATOM 596 C C . VAL A 1 78 ? -1.574 9.426 14.444 1.00 93.56 78 VAL A C 1
ATOM 598 O O . VAL A 1 78 ? -0.682 9.889 13.737 1.00 93.56 78 VAL A O 1
ATOM 601 N N . PHE A 1 79 ? -2.245 8.316 14.107 1.00 92.50 79 PHE A N 1
ATOM 602 C CA . PHE A 1 79 ? -1.875 7.504 12.938 1.00 92.50 79 PHE A CA 1
ATOM 603 C C . PHE A 1 79 ? -1.938 8.278 11.626 1.00 92.50 79 PHE A C 1
ATOM 605 O O . PHE A 1 79 ? -1.047 8.141 10.796 1.00 92.50 79 PHE A O 1
ATOM 612 N N . LYS A 1 80 ? -2.935 9.152 11.445 1.00 88.75 80 LYS A N 1
ATOM 613 C CA . LYS A 1 80 ? -3.002 9.986 10.235 1.00 88.75 80 LYS A CA 1
ATOM 614 C C . LYS A 1 80 ? -1.777 10.890 10.114 1.00 88.75 80 LYS A C 1
ATOM 616 O O . LYS A 1 80 ? -1.224 11.033 9.033 1.00 88.75 80 LYS A O 1
ATOM 621 N N . ARG A 1 81 ? -1.312 11.468 11.225 1.00 91.38 81 ARG A N 1
ATOM 622 C CA . ARG A 1 81 ? -0.140 12.358 11.231 1.00 91.38 81 ARG A CA 1
ATOM 623 C C . ARG A 1 81 ? 1.173 11.611 11.016 1.00 91.38 81 ARG A C 1
ATOM 625 O O . ARG A 1 81 ? 2.072 12.162 10.395 1.00 91.38 81 ARG A O 1
ATOM 632 N N . THR A 1 82 ? 1.292 10.391 11.531 1.00 94.62 82 THR A N 1
ATOM 633 C CA . THR A 1 82 ? 2.543 9.625 11.464 1.00 94.62 82 THR A CA 1
ATOM 634 C C . THR A 1 82 ? 2.669 8.803 10.189 1.00 94.62 82 THR A C 1
ATOM 636 O O . THR A 1 82 ? 3.771 8.670 9.667 1.00 94.62 82 THR A O 1
ATOM 639 N N . VAL A 1 83 ? 1.561 8.269 9.673 1.00 96.69 83 VAL A N 1
ATOM 640 C CA . VAL A 1 83 ? 1.560 7.345 8.533 1.00 96.69 83 VAL A CA 1
ATOM 641 C C . VAL A 1 83 ? 1.333 8.066 7.207 1.00 96.69 83 VAL A C 1
ATOM 643 O O . VAL A 1 83 ? 1.920 7.669 6.202 1.00 96.69 83 VAL A O 1
ATOM 646 N N . PHE A 1 84 ? 0.524 9.135 7.174 1.00 94.75 84 PHE A N 1
ATOM 647 C CA . PHE A 1 84 ? 0.132 9.712 5.884 1.00 94.75 84 PHE A CA 1
ATOM 648 C C . PHE A 1 84 ? 1.280 10.387 5.135 1.00 94.75 84 PHE A C 1
ATOM 650 O O . PHE A 1 84 ? 1.413 10.124 3.940 1.00 94.75 84 PHE A O 1
ATOM 657 N N . PRO A 1 85 ? 2.126 11.217 5.780 1.00 96.19 85 PRO A N 1
ATOM 658 C CA . PRO A 1 85 ? 3.213 11.868 5.059 1.00 96.19 85 PRO A CA 1
ATOM 659 C C . PRO A 1 85 ? 4.204 10.860 4.447 1.00 96.19 85 PRO A C 1
ATOM 661 O O . PRO A 1 85 ? 4.456 10.966 3.249 1.00 96.19 85 PRO A O 1
ATOM 664 N N . PRO A 1 86 ? 4.703 9.834 5.175 1.00 97.44 86 PRO A N 1
ATOM 665 C CA . PRO A 1 86 ? 5.562 8.811 4.573 1.00 97.44 86 PRO A CA 1
ATOM 666 C C . PRO A 1 86 ? 4.909 8.055 3.410 1.00 97.44 86 PRO A C 1
ATOM 668 O O . PRO A 1 86 ? 5.550 7.849 2.385 1.00 97.44 86 PRO A O 1
ATOM 671 N N . ALA A 1 87 ? 3.634 7.682 3.525 1.00 97.62 87 ALA A N 1
ATOM 672 C CA . ALA A 1 87 ? 2.907 7.019 2.441 1.00 97.62 87 ALA A CA 1
ATOM 673 C C . ALA A 1 87 ? 2.771 7.917 1.198 1.00 97.62 87 ALA A C 1
ATOM 675 O O . ALA A 1 87 ? 2.974 7.463 0.072 1.00 97.62 87 ALA A O 1
ATOM 676 N N . LEU A 1 88 ? 2.506 9.214 1.388 1.00 95.62 88 LEU A N 1
ATOM 677 C CA . LEU A 1 88 ? 2.425 10.178 0.290 1.00 95.62 88 LEU A CA 1
ATOM 678 C C . LEU A 1 88 ? 3.783 10.373 -0.399 1.00 95.62 88 LEU A C 1
ATOM 680 O O . LEU A 1 88 ? 3.850 10.397 -1.627 1.00 95.62 88 LEU A O 1
ATOM 684 N N . TYR A 1 89 ? 4.870 10.457 0.373 1.00 96.94 89 TYR A N 1
ATOM 685 C CA . TYR A 1 89 ? 6.221 10.513 -0.187 1.00 96.94 89 TYR A CA 1
ATOM 686 C C . TYR A 1 89 ? 6.592 9.229 -0.929 1.00 96.94 89 TYR A C 1
ATOM 688 O O . TYR A 1 89 ? 7.224 9.309 -1.977 1.00 96.94 89 TYR A O 1
ATOM 696 N N . ALA A 1 90 ? 6.162 8.058 -0.452 1.00 98.00 90 ALA A N 1
ATOM 697 C CA . ALA A 1 90 ? 6.381 6.803 -1.166 1.00 98.00 90 ALA A CA 1
ATOM 698 C C . ALA A 1 90 ? 5.701 6.824 -2.546 1.00 98.00 90 ALA A C 1
ATOM 700 O O . ALA A 1 90 ? 6.354 6.526 -3.544 1.00 98.00 90 ALA A O 1
ATOM 701 N N . ILE A 1 91 ? 4.443 7.278 -2.626 1.00 97.62 91 ILE A N 1
ATOM 702 C CA . ILE A 1 91 ? 3.731 7.478 -3.902 1.00 97.62 91 ILE A CA 1
ATOM 703 C C . ILE A 1 91 ? 4.466 8.487 -4.796 1.00 97.62 91 ILE A C 1
ATOM 705 O O . ILE A 1 91 ? 4.640 8.239 -5.988 1.00 97.62 91 ILE A O 1
ATOM 709 N N . LEU A 1 92 ? 4.938 9.603 -4.236 1.00 94.38 92 LEU A N 1
ATOM 710 C CA . LEU A 1 92 ? 5.697 10.604 -4.988 1.00 94.38 92 LEU A CA 1
ATOM 711 C C . LEU A 1 92 ? 6.993 10.020 -5.570 1.00 94.38 92 LEU A C 1
ATOM 713 O O . LEU A 1 92 ? 7.308 10.255 -6.734 1.00 94.38 92 LEU A O 1
ATOM 717 N N . TYR A 1 93 ? 7.738 9.230 -4.796 1.00 97.25 93 TYR A N 1
ATOM 718 C CA . TYR A 1 93 ? 8.973 8.606 -5.273 1.00 97.25 93 TYR A CA 1
ATOM 719 C C . TYR A 1 93 ? 8.715 7.556 -6.351 1.00 97.25 93 TYR A C 1
ATOM 721 O O . TYR A 1 93 ? 9.480 7.496 -7.312 1.00 97.25 93 TYR A O 1
ATOM 729 N N . LEU A 1 94 ? 7.612 6.806 -6.252 1.00 97.44 94 LEU A N 1
ATOM 730 C CA . LEU A 1 94 ? 7.144 5.907 -7.311 1.00 97.44 94 LEU A CA 1
ATOM 731 C C . LEU A 1 94 ? 6.817 6.674 -8.603 1.00 97.44 94 LEU A C 1
ATOM 733 O O . LEU A 1 94 ? 7.187 6.237 -9.695 1.00 97.44 94 LEU A O 1
ATOM 737 N N . LEU A 1 95 ? 6.171 7.838 -8.494 1.00 93.94 95 LEU A N 1
ATOM 738 C CA . LEU A 1 95 ? 5.871 8.698 -9.642 1.00 93.94 95 LEU A CA 1
ATOM 739 C C . LEU A 1 95 ? 7.149 9.238 -10.300 1.00 93.94 95 LEU A C 1
ATOM 741 O O . LEU A 1 95 ? 7.290 9.182 -11.521 1.00 93.94 95 LEU A O 1
ATOM 745 N N . ILE A 1 96 ? 8.110 9.713 -9.505 1.00 93.12 96 ILE A N 1
ATOM 746 C CA . ILE A 1 96 ? 9.408 10.172 -10.021 1.00 93.12 96 ILE A CA 1
ATOM 747 C C . ILE A 1 96 ? 10.146 9.008 -10.693 1.00 93.12 96 ILE A C 1
ATOM 749 O O . ILE A 1 96 ? 10.637 9.162 -11.808 1.00 93.12 96 ILE A O 1
ATOM 753 N N . LEU A 1 97 ? 10.173 7.827 -10.066 1.00 95.81 97 LEU A N 1
ATOM 754 C CA . LEU A 1 97 ? 10.834 6.640 -10.609 1.00 95.81 97 LEU A CA 1
ATOM 755 C C . LEU A 1 97 ? 10.268 6.228 -11.971 1.00 95.81 97 LEU A C 1
ATOM 757 O O . LEU A 1 97 ? 11.026 5.978 -12.907 1.00 95.81 97 LEU A O 1
ATOM 761 N N . THR A 1 98 ? 8.942 6.155 -12.080 1.00 92.94 98 THR A N 1
ATOM 762 C CA . THR A 1 98 ? 8.260 5.780 -13.327 1.00 92.94 98 THR A CA 1
ATOM 763 C C . THR A 1 98 ? 8.469 6.827 -14.419 1.00 92.94 98 THR A C 1
ATOM 765 O O . THR A 1 98 ? 8.719 6.464 -15.568 1.00 92.94 98 THR A O 1
ATOM 768 N N . THR A 1 99 ? 8.484 8.114 -14.057 1.00 89.69 99 THR A N 1
ATOM 769 C CA . THR A 1 99 ? 8.814 9.216 -14.976 1.00 89.69 99 THR A CA 1
ATOM 770 C C . THR A 1 99 ? 10.256 9.116 -15.481 1.00 89.69 99 THR A C 1
ATOM 772 O O . THR A 1 99 ? 10.493 9.208 -16.684 1.00 89.69 99 THR A O 1
ATOM 775 N N . LEU A 1 100 ? 11.220 8.861 -14.588 1.00 91.44 100 LEU A N 1
ATOM 776 C CA . LEU A 1 100 ? 12.623 8.633 -14.954 1.00 91.44 100 LEU A CA 1
ATOM 777 C C . LEU A 1 100 ? 12.788 7.401 -15.848 1.00 91.44 100 LEU A C 1
ATOM 779 O O . LEU A 1 100 ? 13.594 7.432 -16.772 1.00 91.44 100 LEU A O 1
ATOM 783 N N . GLY A 1 101 ? 12.009 6.343 -15.605 1.00 90.38 101 GLY A N 1
ATOM 784 C CA . GLY A 1 101 ? 11.988 5.154 -16.457 1.00 90.38 101 GLY A CA 1
ATOM 785 C C . GLY A 1 101 ? 11.563 5.490 -17.885 1.00 90.38 101 GLY A C 1
ATOM 786 O O . GLY A 1 101 ? 12.274 5.153 -18.825 1.00 90.38 101 GLY A O 1
ATOM 787 N N . GLY A 1 102 ? 10.466 6.236 -18.051 1.00 86.88 102 GLY A N 1
ATOM 788 C CA . GLY A 1 102 ? 10.026 6.712 -19.367 1.00 86.88 102 GLY A CA 1
ATOM 789 C C . GLY A 1 102 ? 11.033 7.650 -20.043 1.00 86.88 102 GLY A C 1
ATOM 790 O O . GLY A 1 102 ? 11.279 7.530 -21.241 1.00 86.88 102 GLY A O 1
ATOM 791 N N . ALA A 1 103 ? 11.668 8.544 -19.277 1.00 86.00 103 ALA A N 1
ATOM 792 C CA . ALA A 1 103 ? 12.713 9.429 -19.791 1.00 86.00 103 ALA A CA 1
ATOM 793 C C . ALA A 1 103 ? 13.939 8.646 -20.286 1.00 86.00 103 ALA A C 1
ATOM 795 O O . ALA A 1 103 ? 14.448 8.938 -21.366 1.00 86.00 103 ALA A O 1
ATOM 796 N N . CYS A 1 104 ? 14.376 7.627 -19.536 1.00 87.81 104 CYS A N 1
ATOM 797 C CA . CYS A 1 104 ? 15.494 6.758 -19.904 1.00 87.81 104 CYS A CA 1
ATOM 798 C C . CYS A 1 104 ? 15.243 6.012 -21.223 1.00 87.81 104 CYS A C 1
ATOM 800 O O . CYS A 1 104 ? 16.179 5.790 -21.984 1.00 87.81 104 CYS A O 1
ATOM 802 N N . SER A 1 105 ? 13.992 5.661 -21.525 1.00 83.31 105 SER A N 1
ATOM 803 C CA . SER A 1 105 ? 13.625 5.001 -22.785 1.00 83.31 105 SER A CA 1
ATOM 804 C C . SER A 1 105 ? 13.663 5.924 -24.000 1.00 83.31 105 SER A C 1
ATOM 806 O O . SER A 1 105 ? 13.741 5.438 -25.123 1.00 83.31 105 SER A O 1
ATOM 808 N N . ASN A 1 106 ? 13.596 7.240 -23.790 1.00 81.69 106 ASN A N 1
ATOM 809 C CA . ASN A 1 106 ? 13.521 8.233 -24.862 1.00 81.69 106 ASN A CA 1
ATOM 810 C C . ASN A 1 106 ? 14.827 9.028 -25.049 1.00 81.69 106 ASN A C 1
ATOM 812 O O . ASN A 1 106 ? 14.900 9.910 -25.901 1.00 81.69 106 ASN A O 1
ATOM 816 N N . THR A 1 107 ? 15.860 8.760 -24.246 1.00 84.44 107 THR A N 1
ATOM 817 C CA . THR A 1 107 ? 17.131 9.492 -24.287 1.00 84.44 107 THR A CA 1
ATOM 818 C C . THR A 1 107 ? 18.327 8.551 -24.367 1.00 84.44 107 THR A C 1
ATOM 820 O O . THR A 1 107 ? 18.344 7.491 -23.752 1.00 84.44 107 THR A O 1
ATOM 823 N N . SER A 1 108 ? 19.362 8.957 -25.102 1.00 80.81 108 SER A N 1
ATOM 824 C CA . SER A 1 108 ? 20.639 8.236 -25.199 1.00 80.81 108 SER A CA 1
ATOM 825 C C . SER A 1 108 ? 21.650 8.655 -24.125 1.00 80.81 108 SER A C 1
ATOM 827 O O . SER A 1 108 ? 22.776 8.154 -24.088 1.00 80.81 108 SER A O 1
ATOM 829 N N . HIS A 1 109 ? 21.281 9.582 -23.237 1.00 89.00 109 HIS A N 1
ATOM 830 C CA . HIS A 1 109 ? 22.176 10.077 -22.201 1.00 89.00 109 HIS A CA 1
ATOM 831 C C . HIS A 1 109 ? 22.384 9.048 -21.081 1.00 89.00 109 HIS A C 1
ATOM 833 O O . HIS A 1 109 ? 21.511 8.821 -20.247 1.00 89.00 109 HIS A O 1
ATOM 839 N N . VAL A 1 110 ? 23.600 8.498 -21.005 1.00 88.81 110 VAL A N 1
ATOM 840 C CA . VAL A 1 110 ? 24.002 7.465 -20.029 1.00 88.81 110 VAL A CA 1
ATOM 841 C C . VAL A 1 110 ? 23.722 7.867 -18.573 1.00 88.81 110 VAL A C 1
ATOM 843 O O . VAL A 1 110 ? 23.337 7.028 -17.759 1.00 88.81 110 VAL A O 1
ATOM 846 N N . TRP A 1 111 ? 23.873 9.151 -18.227 1.00 91.94 111 TRP A N 1
ATOM 847 C CA . TRP A 1 111 ? 23.648 9.634 -16.860 1.00 91.94 111 TRP A CA 1
ATOM 848 C C . TRP A 1 111 ? 22.188 9.483 -16.398 1.00 91.94 111 TRP A C 1
ATOM 850 O O . TRP A 1 111 ? 21.948 9.295 -15.206 1.00 91.94 111 TRP A O 1
ATOM 860 N N . VAL A 1 112 ? 21.219 9.502 -17.322 1.00 90.38 112 VAL A N 1
ATOM 861 C CA . VAL A 1 112 ? 19.793 9.312 -17.005 1.00 90.38 112 VAL A CA 1
ATOM 862 C C . VAL A 1 112 ? 19.531 7.877 -16.556 1.00 90.38 112 VAL A C 1
ATOM 864 O O . VAL A 1 112 ? 18.782 7.665 -15.605 1.00 90.38 112 VAL A O 1
ATOM 867 N N . GLY A 1 113 ? 20.208 6.899 -17.166 1.00 89.75 113 GLY A N 1
ATOM 868 C CA . GLY A 1 113 ? 20.146 5.498 -16.745 1.00 89.75 113 GLY A CA 1
ATOM 869 C C . GLY A 1 113 ? 20.689 5.287 -15.330 1.00 89.75 113 GLY A C 1
ATOM 870 O O . GLY A 1 113 ? 20.044 4.632 -14.511 1.00 89.75 113 GLY A O 1
ATOM 871 N N . TRP A 1 114 ? 21.825 5.912 -14.998 1.00 92.88 114 TRP A N 1
ATOM 872 C CA . TRP A 1 114 ? 22.370 5.888 -13.633 1.00 92.88 114 TRP A CA 1
ATOM 873 C C . TRP A 1 114 ? 21.425 6.526 -12.620 1.00 92.88 114 TRP A C 1
ATOM 875 O O . TRP A 1 114 ? 21.178 5.947 -11.561 1.00 92.88 114 TRP A O 1
ATOM 885 N N . LEU A 1 115 ? 20.866 7.693 -12.950 1.00 94.81 115 LEU A N 1
ATOM 886 C CA . LEU A 1 115 ? 19.901 8.374 -12.092 1.00 94.81 115 LEU A CA 1
ATOM 887 C C . LEU A 1 115 ? 18.653 7.511 -11.870 1.00 94.81 115 LEU A C 1
ATOM 889 O O . LEU A 1 115 ? 18.219 7.361 -10.731 1.00 94.81 115 LEU A O 1
ATOM 893 N N . HIS A 1 116 ? 18.114 6.902 -12.929 1.00 94.38 116 HIS A N 1
ATOM 894 C CA . HIS A 1 116 ? 16.983 5.981 -12.839 1.00 94.38 116 HIS A CA 1
ATOM 895 C C . HIS A 1 116 ? 17.297 4.785 -11.928 1.00 94.38 116 HIS A C 1
ATOM 897 O O . HIS A 1 116 ? 16.522 4.496 -11.016 1.00 94.38 116 HIS A O 1
ATOM 903 N N . GLY A 1 117 ? 18.451 4.135 -12.111 1.00 94.06 117 GLY A N 1
ATOM 904 C CA . GLY A 1 117 ? 18.873 2.990 -11.299 1.00 94.06 117 GLY A CA 1
ATOM 905 C C . GLY A 1 117 ? 19.066 3.333 -9.818 1.00 94.06 117 GLY A C 1
ATOM 906 O O . GLY A 1 117 ? 18.541 2.638 -8.947 1.00 94.06 117 GLY A O 1
ATOM 907 N N . LEU A 1 118 ? 19.755 4.437 -9.512 1.00 96.25 118 LEU A N 1
ATOM 908 C CA . LEU A 1 118 ? 19.935 4.905 -8.131 1.00 96.25 118 LEU A CA 1
ATOM 909 C C . LEU A 1 118 ? 18.596 5.272 -7.483 1.00 96.25 118 LEU A C 1
ATOM 911 O O . L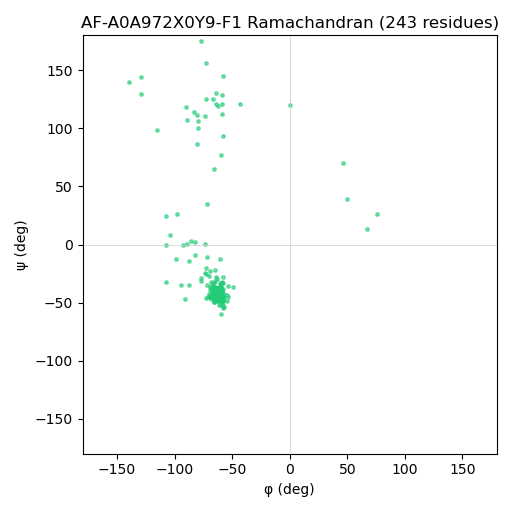EU A 1 118 ? 18.334 4.905 -6.334 1.00 96.25 118 LEU A O 1
ATOM 915 N N . TRP A 1 119 ? 17.721 5.948 -8.229 1.00 97.44 119 TRP A N 1
ATOM 916 C CA . TRP A 1 119 ? 16.392 6.309 -7.747 1.00 97.44 119 TRP A CA 1
ATOM 917 C C . TRP A 1 119 ? 15.505 5.081 -7.523 1.00 97.44 119 TRP A C 1
ATOM 919 O O . TRP A 1 119 ? 14.707 5.064 -6.584 1.00 97.44 119 TRP A O 1
ATOM 929 N N . ALA A 1 120 ? 15.670 4.024 -8.324 1.00 96.56 120 ALA A N 1
ATOM 930 C CA . ALA A 1 120 ? 14.970 2.757 -8.137 1.00 96.56 120 ALA A CA 1
ATOM 931 C C . ALA A 1 120 ? 15.335 2.111 -6.795 1.00 96.56 120 ALA A C 1
ATOM 933 O O . ALA A 1 120 ? 14.445 1.754 -6.020 1.00 96.56 120 ALA A O 1
ATOM 934 N N . LEU A 1 121 ? 16.631 2.033 -6.476 1.00 96.69 121 LEU A N 1
ATOM 935 C CA . LEU A 1 121 ? 17.113 1.493 -5.199 1.00 96.69 121 LEU A CA 1
ATOM 936 C C . LEU A 1 121 ? 16.608 2.313 -4.007 1.00 96.69 121 LEU A C 1
ATOM 938 O O . LEU A 1 121 ? 16.106 1.749 -3.032 1.00 96.69 121 LEU A O 1
ATOM 942 N N . PHE A 1 122 ? 16.678 3.643 -4.105 1.00 97.88 122 PHE A N 1
ATOM 943 C CA . PHE A 1 122 ? 16.139 4.542 -3.084 1.00 97.88 122 PHE A CA 1
ATOM 944 C C . PHE A 1 122 ? 14.632 4.337 -2.880 1.00 97.88 122 PHE A C 1
ATOM 946 O O . PHE A 1 122 ? 14.161 4.222 -1.746 1.00 97.88 122 PHE A O 1
ATOM 953 N N . THR A 1 123 ? 13.877 4.236 -3.974 1.00 97.62 123 THR A N 1
ATOM 954 C CA . THR A 1 123 ? 12.424 4.048 -3.938 1.00 97.62 123 THR A CA 1
ATOM 955 C C . THR A 1 123 ? 12.057 2.714 -3.294 1.00 97.62 123 THR A C 1
ATOM 957 O O . THR A 1 123 ? 11.157 2.688 -2.454 1.00 97.62 123 THR A O 1
ATOM 960 N N . ILE A 1 124 ? 12.771 1.624 -3.605 1.00 97.31 124 ILE A N 1
ATOM 961 C CA . ILE A 1 124 ? 12.577 0.315 -2.957 1.00 97.31 124 ILE A CA 1
ATOM 962 C C . ILE A 1 124 ? 12.815 0.421 -1.452 1.00 97.31 124 ILE A C 1
ATOM 964 O O . ILE A 1 124 ? 11.952 0.028 -0.665 1.00 97.31 124 ILE A O 1
ATOM 968 N N . TYR A 1 125 ? 13.956 0.983 -1.048 1.00 98.06 125 TYR A N 1
ATOM 969 C CA . TYR A 1 125 ? 14.287 1.178 0.363 1.00 98.06 125 TYR A CA 1
ATOM 970 C C . TYR A 1 125 ? 13.188 1.960 1.097 1.00 98.06 125 TYR A C 1
ATOM 972 O O . TYR A 1 125 ? 12.713 1.537 2.156 1.00 98.06 125 TYR A O 1
ATOM 980 N N . TYR A 1 126 ? 12.744 3.077 0.516 1.00 98.31 126 TYR A N 1
ATOM 981 C CA . TYR A 1 126 ? 11.728 3.927 1.122 1.00 98.31 126 TYR A CA 1
ATOM 982 C C . TYR A 1 126 ? 10.364 3.228 1.207 1.00 98.31 126 TYR A C 1
ATOM 984 O O . TYR A 1 126 ? 9.713 3.300 2.247 1.00 98.31 126 TYR A O 1
ATOM 992 N N . ASN A 1 127 ? 9.955 2.494 0.166 1.00 97.81 127 ASN A N 1
ATOM 993 C CA . ASN A 1 127 ? 8.712 1.715 0.171 1.00 97.81 127 ASN A CA 1
ATOM 994 C C . ASN A 1 127 ? 8.728 0.639 1.263 1.00 97.81 127 ASN A C 1
ATOM 996 O O . ASN A 1 127 ? 7.776 0.551 2.029 1.00 97.81 127 ASN A O 1
ATOM 1000 N N . ILE A 1 128 ? 9.815 -0.131 1.406 1.00 98.31 128 ILE A N 1
ATOM 1001 C CA . ILE A 1 128 ? 9.940 -1.153 2.463 1.00 98.31 128 ILE A CA 1
ATOM 1002 C C . ILE A 1 128 ? 9.808 -0.517 3.850 1.00 98.31 128 ILE A C 1
ATOM 1004 O O . ILE A 1 128 ? 9.050 -1.000 4.697 1.00 98.31 128 ILE A O 1
ATOM 1008 N N . LYS A 1 129 ? 10.522 0.592 4.083 1.00 98.38 129 LYS A N 1
ATOM 1009 C CA . LYS A 1 129 ? 10.464 1.334 5.348 1.00 98.38 129 LYS A CA 1
ATOM 1010 C C . LYS A 1 129 ? 9.041 1.810 5.652 1.00 98.38 129 LYS A C 1
ATOM 1012 O O . LYS A 1 129 ? 8.577 1.669 6.785 1.00 98.38 129 LYS A O 1
ATOM 1017 N N . THR A 1 130 ? 8.355 2.360 4.656 1.00 98.38 130 THR A N 1
ATOM 1018 C CA . THR A 1 130 ? 6.989 2.871 4.797 1.00 98.38 130 THR A CA 1
ATOM 1019 C C . THR A 1 130 ? 5.982 1.739 4.996 1.00 98.38 130 THR A C 1
ATOM 1021 O O . THR A 1 130 ? 5.206 1.805 5.946 1.00 98.38 130 THR A O 1
ATOM 1024 N N . PHE A 1 131 ? 6.059 0.646 4.232 1.00 98.25 131 PHE A N 1
ATOM 1025 C CA . PHE A 1 131 ? 5.204 -0.530 4.430 1.00 98.25 131 PHE A CA 1
ATOM 1026 C C . PHE A 1 131 ? 5.338 -1.121 5.832 1.00 98.25 131 PHE A C 1
ATOM 1028 O O . PHE A 1 131 ? 4.347 -1.531 6.435 1.00 98.25 131 PHE A O 1
ATOM 1035 N N . TRP A 1 132 ? 6.547 -1.138 6.392 1.00 98.25 132 TRP A N 1
ATOM 1036 C CA . TRP A 1 132 ? 6.764 -1.593 7.763 1.00 98.25 132 TRP A CA 1
ATOM 1037 C C . TRP A 1 132 ? 6.078 -0.692 8.798 1.00 98.25 132 TRP A C 1
ATOM 1039 O O . TRP A 1 132 ? 5.450 -1.187 9.741 1.00 98.25 132 TRP A O 1
ATOM 1049 N N . LEU A 1 133 ? 6.169 0.630 8.619 1.00 98.06 133 LEU A N 1
ATOM 1050 C CA . LEU A 1 133 ? 5.473 1.610 9.455 1.00 98.06 133 LEU A CA 1
ATOM 1051 C C . LEU A 1 133 ? 3.951 1.427 9.368 1.00 98.06 133 LEU A C 1
ATOM 1053 O O . LEU A 1 133 ? 3.277 1.366 10.397 1.00 98.06 133 LEU A O 1
ATOM 1057 N N . GLU A 1 134 ? 3.423 1.294 8.153 1.00 97.69 134 GLU A N 1
ATOM 1058 C CA . GLU A 1 134 ? 1.999 1.095 7.877 1.00 97.69 134 GLU A CA 1
ATOM 1059 C C . GLU A 1 134 ? 1.487 -0.214 8.483 1.00 97.69 134 GLU A C 1
ATOM 1061 O O . GLU A 1 134 ? 0.474 -0.213 9.182 1.00 97.69 134 GLU A O 1
ATOM 1066 N N . TYR A 1 135 ? 2.219 -1.318 8.307 1.00 97.56 135 TYR A N 1
ATOM 1067 C CA . TYR A 1 135 ? 1.884 -2.619 8.888 1.00 97.56 135 TYR A CA 1
ATOM 1068 C C . TYR A 1 135 ? 1.759 -2.544 10.414 1.00 97.56 135 TYR A C 1
ATOM 1070 O O . TYR A 1 135 ? 0.759 -3.000 10.981 1.00 97.56 135 TYR A O 1
ATOM 1078 N N . LYS A 1 136 ? 2.739 -1.921 11.084 1.00 97.50 136 LYS A N 1
ATOM 1079 C CA . LYS A 1 136 ? 2.707 -1.720 12.540 1.00 97.50 136 LYS A CA 1
ATOM 1080 C C . LYS A 1 136 ? 1.521 -0.860 12.961 1.00 97.50 136 LYS A C 1
ATOM 1082 O O . LYS A 1 136 ? 0.792 -1.240 13.875 1.00 97.50 136 LYS A O 1
ATOM 1087 N N . ALA A 1 137 ? 1.303 0.267 12.288 1.00 96.56 137 ALA A N 1
ATOM 1088 C CA . ALA A 1 137 ? 0.216 1.183 12.614 1.00 96.56 137 ALA A CA 1
ATOM 1089 C C . ALA A 1 137 ? -1.165 0.534 12.423 1.00 96.56 137 ALA A C 1
ATOM 1091 O O . ALA A 1 137 ? -2.031 0.679 13.283 1.00 96.56 137 ALA A O 1
ATOM 1092 N N . ILE A 1 138 ? -1.359 -0.246 11.353 1.00 95.50 138 ILE A N 1
ATOM 1093 C CA . ILE A 1 138 ? -2.591 -1.018 11.125 1.00 95.50 138 ILE A CA 1
ATOM 1094 C C . ILE A 1 138 ? -2.790 -2.049 12.241 1.00 95.50 138 ILE A C 1
ATOM 1096 O O . ILE A 1 138 ? -3.914 -2.224 12.713 1.00 95.50 138 ILE A O 1
ATOM 1100 N N . GLY A 1 139 ? -1.718 -2.715 12.680 1.00 94.81 139 GLY A N 1
ATOM 1101 C CA . GLY A 1 139 ? -1.755 -3.646 13.808 1.00 94.81 139 GLY A CA 1
ATOM 1102 C C . GLY A 1 139 ? -2.269 -2.981 15.085 1.00 94.81 139 GLY A C 1
ATOM 1103 O O . GLY A 1 139 ? -3.265 -3.433 15.650 1.00 94.81 139 GLY A O 1
ATOM 1104 N N . VAL A 1 140 ? -1.657 -1.866 15.490 1.00 95.44 140 VAL A N 1
ATOM 1105 C CA . VAL A 1 140 ? -2.062 -1.128 16.702 1.00 95.44 140 VAL A CA 1
ATOM 1106 C C . VAL A 1 140 ? -3.489 -0.585 16.579 1.00 95.44 140 VAL A C 1
ATOM 1108 O O . VAL A 1 140 ? -4.289 -0.756 17.495 1.00 95.44 140 VAL A O 1
ATOM 1111 N N . ASN A 1 141 ? -3.846 0.004 15.437 1.00 94.25 141 ASN A N 1
ATOM 1112 C CA . ASN A 1 141 ? -5.193 0.524 15.192 1.00 94.25 141 ASN A CA 1
ATOM 1113 C C . ASN A 1 141 ? -6.263 -0.572 15.272 1.00 94.25 141 ASN A C 1
ATOM 1115 O O . ASN A 1 141 ? -7.323 -0.355 15.849 1.00 94.25 141 ASN A O 1
ATOM 1119 N N . SER A 1 142 ? -5.974 -1.773 14.762 1.00 91.12 142 SER A N 1
ATOM 1120 C CA . SER A 1 142 ? -6.895 -2.906 14.896 1.00 91.12 142 SER A CA 1
ATOM 1121 C C . SER A 1 142 ? -7.082 -3.362 16.348 1.00 91.12 142 SER A C 1
ATOM 1123 O O . SER A 1 142 ? -8.181 -3.765 16.714 1.00 91.12 142 SER A O 1
ATOM 1125 N N . GLY A 1 143 ? -6.043 -3.249 17.184 1.00 90.56 143 GLY A N 1
ATOM 1126 C CA . GLY A 1 143 ? -6.144 -3.504 18.622 1.00 90.56 143 GLY A CA 1
ATOM 1127 C C . GLY A 1 143 ? -7.037 -2.486 19.331 1.00 90.56 143 GLY A C 1
ATOM 1128 O O . GLY A 1 143 ? -7.908 -2.878 20.100 1.00 90.56 143 GLY A O 1
ATOM 1129 N N . ILE A 1 144 ? -6.880 -1.199 19.001 1.00 91.38 144 ILE A N 1
ATOM 1130 C CA . ILE A 1 144 ? -7.719 -0.114 19.534 1.00 91.38 144 ILE A CA 1
ATOM 1131 C C . ILE A 1 144 ? -9.193 -0.325 19.177 1.00 91.38 144 ILE A C 1
ATOM 1133 O O . ILE A 1 144 ? -10.046 -0.227 20.050 1.00 91.38 144 ILE A O 1
ATOM 1137 N N . LEU A 1 145 ? -9.501 -0.641 17.915 1.00 88.31 145 LEU A N 1
ATOM 1138 C CA . LEU A 1 145 ? -10.882 -0.904 17.492 1.00 88.31 145 LEU A CA 1
ATOM 1139 C C . LEU A 1 145 ? -11.486 -2.106 18.221 1.00 88.31 145 LEU A C 1
ATOM 1141 O O . LEU A 1 145 ? -12.648 -2.064 18.609 1.00 88.31 145 LEU A O 1
ATOM 1145 N N . LYS A 1 146 ? -10.696 -3.163 18.442 1.00 88.88 146 LYS A N 1
ATOM 1146 C CA . LYS A 1 146 ? -11.149 -4.332 19.201 1.00 88.88 146 LYS A CA 1
ATOM 1147 C C . LYS A 1 146 ? -11.493 -3.961 20.645 1.00 88.88 146 LYS A C 1
ATOM 1149 O O . LYS A 1 146 ? -12.536 -4.370 21.136 1.00 88.88 146 LYS A O 1
ATOM 1154 N N . GLU A 1 147 ? -10.629 -3.200 21.312 1.00 90.81 147 GLU A N 1
ATOM 1155 C CA . GLU A 1 147 ? -10.869 -2.728 22.681 1.00 90.81 147 GLU A CA 1
ATOM 1156 C C . GLU A 1 147 ? -12.107 -1.825 22.758 1.00 90.81 147 GLU A C 1
ATOM 1158 O O . GLU A 1 147 ? -12.943 -1.989 23.642 1.00 90.81 147 GLU A O 1
ATOM 1163 N N . LEU A 1 148 ? -12.251 -0.909 21.799 1.00 90.44 148 LEU A N 1
ATOM 1164 C CA . LEU A 1 148 ? -13.393 -0.007 21.712 1.00 90.44 148 LEU A CA 1
ATOM 1165 C C . LEU A 1 148 ? -14.711 -0.770 21.516 1.00 90.44 148 LEU A C 1
ATOM 1167 O O . LEU A 1 1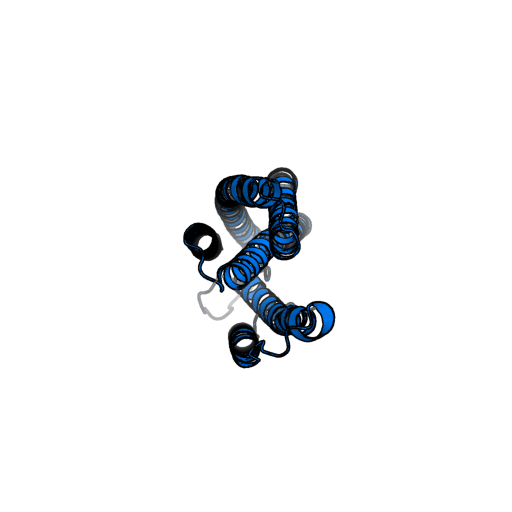48 ? -15.687 -0.468 22.196 1.00 90.44 148 LEU A O 1
ATOM 1171 N N . ASN A 1 149 ? -14.729 -1.780 20.641 1.00 87.19 149 ASN A N 1
ATOM 1172 C CA . ASN A 1 149 ? -15.908 -2.618 20.416 1.00 87.19 149 ASN A CA 1
ATOM 1173 C C . ASN A 1 149 ? -16.308 -3.410 21.669 1.00 87.19 149 ASN A C 1
ATOM 1175 O O . ASN A 1 149 ? -17.499 -3.550 21.931 1.00 87.19 149 ASN A O 1
ATOM 1179 N N . LEU A 1 150 ? -15.341 -3.902 22.454 1.00 89.12 150 LEU A N 1
ATOM 1180 C CA . LEU A 1 150 ? -15.630 -4.592 23.717 1.00 89.12 150 LEU A CA 1
ATOM 1181 C C . LEU A 1 150 ? -16.295 -3.650 24.727 1.00 89.12 150 LEU A C 1
ATOM 1183 O O . LEU A 1 150 ? -17.351 -3.980 25.256 1.00 89.12 150 LEU A O 1
ATOM 1187 N N . LYS A 1 151 ? -15.739 -2.447 24.920 1.00 90.38 151 LYS A N 1
ATOM 1188 C CA . LYS A 1 151 ? -16.315 -1.446 25.835 1.00 90.38 151 LYS A CA 1
ATOM 1189 C C . LYS A 1 151 ? -17.682 -0.945 25.393 1.00 90.38 151 LYS A C 1
ATOM 1191 O O . LYS A 1 151 ? -18.545 -0.701 26.225 1.00 90.38 151 LYS A O 1
ATOM 1196 N N . ALA A 1 152 ? -17.882 -0.788 24.087 1.00 89.00 152 ALA A N 1
ATOM 1197 C CA . ALA A 1 152 ? -19.199 -0.479 23.552 1.00 89.00 152 ALA A CA 1
ATOM 1198 C C . ALA A 1 152 ? -20.206 -1.581 23.912 1.00 89.00 152 ALA A C 1
ATOM 1200 O O . ALA A 1 152 ? -21.288 -1.274 24.399 1.00 89.00 152 ALA A O 1
ATOM 1201 N N . GLY A 1 153 ? -19.825 -2.853 23.748 1.00 85.94 153 GLY A N 1
ATOM 1202 C CA . GLY A 1 153 ? -20.650 -3.993 24.150 1.00 85.94 153 GLY A CA 1
ATOM 1203 C C . GLY A 1 153 ? -21.031 -3.983 25.634 1.00 85.94 153 GLY A C 1
ATOM 1204 O O . GLY A 1 153 ? -22.191 -4.221 25.947 1.00 85.94 153 GLY A O 1
ATOM 1205 N N . GLU A 1 154 ? -20.095 -3.655 26.530 1.00 88.25 154 GLU A N 1
ATOM 1206 C CA . GLU A 1 154 ? -20.347 -3.537 27.980 1.00 88.25 154 GLU A CA 1
ATOM 1207 C C . GLU A 1 154 ? -21.386 -2.449 28.294 1.00 88.25 154 GLU A C 1
ATOM 1209 O O . GLU A 1 154 ? -22.399 -2.723 28.931 1.00 88.25 154 GLU A O 1
ATOM 1214 N N . VAL A 1 155 ? -21.194 -1.231 27.773 1.00 86.38 155 VAL A N 1
ATOM 1215 C CA . VAL A 1 155 ? -22.120 -0.105 28.005 1.00 86.38 155 VAL A CA 1
ATOM 1216 C C . VAL A 1 155 ? -23.523 -0.411 27.489 1.00 86.38 155 VAL A C 1
ATOM 1218 O O . VAL A 1 155 ? -24.516 -0.031 28.102 1.00 86.38 155 VAL A O 1
ATOM 1221 N N . LEU A 1 156 ? -23.614 -1.097 26.354 1.00 82.56 156 LEU A N 1
ATOM 1222 C CA . LEU A 1 156 ? -24.892 -1.422 25.734 1.00 82.56 156 LEU A CA 1
ATOM 1223 C C . LEU A 1 156 ? -25.592 -2.584 26.436 1.00 82.56 156 LEU A C 1
ATOM 1225 O O . LEU A 1 156 ? -26.815 -2.573 26.521 1.00 82.56 156 LEU A O 1
ATOM 1229 N N . HIS A 1 157 ? -24.841 -3.533 26.995 1.00 77.50 157 HIS A N 1
ATOM 1230 C CA . HIS A 1 157 ? -25.392 -4.557 27.878 1.00 77.50 157 HIS A CA 1
ATOM 1231 C C . HIS A 1 157 ? -25.984 -3.937 29.156 1.00 77.50 157 HIS A C 1
ATOM 1233 O O . HIS A 1 157 ? -27.078 -4.313 29.561 1.00 77.50 157 HIS A O 1
ATOM 1239 N N . ASP A 1 158 ? -25.316 -2.943 29.747 1.00 71.00 158 ASP A N 1
ATOM 1240 C CA . ASP A 1 158 ? -25.780 -2.278 30.975 1.00 71.00 158 ASP A CA 1
ATOM 1241 C C . ASP A 1 158 ? -26.981 -1.336 30.754 1.00 71.00 158 ASP A C 1
ATOM 1243 O O . ASP A 1 158 ? -27.739 -1.055 31.683 1.00 71.00 158 ASP A O 1
ATOM 1247 N N . GLN A 1 159 ? -27.165 -0.824 29.532 1.00 63.53 159 GLN A N 1
ATOM 1248 C CA . GLN A 1 159 ? -28.258 0.093 29.178 1.00 63.53 159 GLN A CA 1
ATOM 1249 C C . GLN A 1 159 ? -29.551 -0.607 28.742 1.00 63.53 159 GLN A C 1
ATOM 1251 O O . GLN A 1 159 ? -30.595 0.046 28.678 1.00 63.53 159 GLN A O 1
ATOM 1256 N N . VAL A 1 160 ? -29.514 -1.908 28.442 1.00 56.47 160 VAL A N 1
ATOM 1257 C CA . VAL A 1 160 ? -30.717 -2.686 28.129 1.00 56.47 160 VAL A CA 1
ATOM 1258 C C . VAL A 1 160 ? -31.268 -3.246 29.445 1.00 56.47 160 VAL A C 1
ATOM 1260 O O . VAL A 1 160 ? -30.660 -4.155 30.008 1.00 56.47 160 VAL A O 1
ATOM 1263 N N . PRO A 1 161 ? -32.397 -2.731 29.978 1.00 48.03 161 PRO A N 1
ATOM 1264 C CA . PRO A 1 161 ? -33.036 -3.365 31.123 1.00 48.03 161 PRO A CA 1
ATOM 1265 C C . PRO A 1 161 ? -33.371 -4.813 30.761 1.00 48.03 161 PRO A C 1
ATOM 1267 O O . PRO A 1 161 ? -33.710 -5.105 29.616 1.00 48.03 161 PRO A O 1
ATOM 1270 N N . GLU A 1 162 ? -33.264 -5.702 31.742 1.00 47.84 162 GLU A N 1
ATOM 1271 C CA . GLU A 1 162 ? -33.535 -7.136 31.657 1.00 47.84 162 GLU A CA 1
ATOM 1272 C C . GLU A 1 162 ? -35.006 -7.383 31.244 1.00 47.84 162 GLU A C 1
ATOM 1274 O O . GLU A 1 162 ? -35.885 -7.651 32.061 1.00 47.84 162 GLU A O 1
ATOM 1279 N N . ILE A 1 163 ? -35.332 -7.211 29.961 1.00 47.81 163 ILE A N 1
ATOM 1280 C CA . ILE A 1 163 ? -36.653 -7.531 29.428 1.00 47.81 163 ILE A CA 1
ATOM 1281 C C . ILE A 1 163 ? -36.678 -9.046 29.224 1.00 47.81 163 ILE A C 1
ATOM 1283 O O . ILE A 1 163 ? -36.094 -9.574 28.282 1.00 47.81 163 ILE A O 1
ATOM 1287 N N . THR A 1 164 ? -37.314 -9.712 30.190 1.00 46.06 164 THR A N 1
ATOM 1288 C CA . THR A 1 164 ? -38.012 -11.008 30.103 1.00 46.06 164 THR A CA 1
ATOM 1289 C C . THR A 1 164 ? -38.006 -11.684 28.723 1.00 46.06 164 THR A C 1
ATOM 1291 O O . THR A 1 164 ? -38.546 -11.165 27.751 1.00 46.06 164 THR A O 1
ATOM 1294 N N . GLU A 1 165 ? -37.432 -12.892 28.697 1.00 42.16 165 GLU A N 1
ATOM 1295 C CA . GLU A 1 165 ? -37.538 -13.909 27.640 1.00 42.16 165 GLU A CA 1
ATOM 1296 C C . GLU A 1 165 ? -37.360 -13.407 26.197 1.00 42.16 165 GLU A C 1
ATOM 1298 O O . GLU A 1 165 ? -38.262 -13.476 25.364 1.00 42.16 165 GLU A O 1
ATOM 1303 N N . PHE A 1 166 ? -36.130 -13.029 25.848 1.00 45.78 166 PHE A N 1
ATOM 1304 C CA . PHE A 1 166 ? -35.665 -13.217 24.477 1.00 45.78 166 PHE A CA 1
ATOM 1305 C C . PHE A 1 166 ? -35.013 -14.596 24.368 1.00 45.78 166 PHE A C 1
ATOM 1307 O O . PHE A 1 166 ? -34.041 -14.901 25.057 1.00 45.78 166 PHE A O 1
ATOM 1314 N N . THR A 1 167 ? -35.590 -15.450 23.524 1.00 45.00 167 THR A N 1
ATOM 1315 C CA . THR A 1 167 ? -35.123 -16.808 23.231 1.00 45.00 167 THR A CA 1
ATOM 1316 C C . THR A 1 167 ? -33.608 -16.857 23.050 1.00 45.00 167 THR A C 1
ATOM 1318 O O . THR A 1 167 ? -33.057 -16.206 22.163 1.00 45.00 167 THR A O 1
ATOM 1321 N N . VAL A 1 168 ? -32.971 -17.663 23.899 1.00 43.72 168 VAL A N 1
ATOM 1322 C CA . VAL A 1 168 ? -31.535 -17.935 23.964 1.00 43.72 168 VAL A CA 1
ATOM 1323 C C . VAL A 1 168 ? -31.034 -18.489 22.625 1.00 43.72 168 VAL A C 1
ATOM 1325 O O . VAL A 1 168 ? -31.073 -19.689 22.364 1.00 43.72 168 VAL A O 1
ATOM 1328 N N . GLY A 1 169 ? -30.550 -17.593 21.770 1.00 49.16 169 GLY A N 1
ATOM 1329 C CA . GLY A 1 169 ? -29.595 -17.875 20.705 1.00 49.16 169 GLY A CA 1
ATOM 1330 C C . GLY A 1 169 ? -28.313 -17.117 21.038 1.00 49.16 169 GLY A C 1
ATOM 1331 O O . GLY A 1 169 ? -28.255 -15.911 20.843 1.00 49.16 169 GLY A O 1
ATOM 1332 N N . ASN A 1 170 ? -27.332 -17.812 21.616 1.00 46.56 170 ASN A N 1
ATOM 1333 C CA . ASN A 1 170 ? -26.138 -17.273 22.283 1.00 46.56 170 ASN A CA 1
ATOM 1334 C C . ASN A 1 170 ? -25.135 -16.518 21.378 1.00 46.56 170 ASN A C 1
ATOM 1336 O O . ASN A 1 170 ? -23.990 -16.953 21.259 1.00 46.56 170 ASN A O 1
ATOM 1340 N N . GLU A 1 171 ? -25.488 -15.374 20.788 1.00 51.03 171 GLU A N 1
ATOM 1341 C CA . GLU A 1 171 ? -24.478 -14.448 20.255 1.00 51.03 171 GLU A CA 1
ATOM 1342 C C . GLU A 1 171 ? -24.692 -13.012 20.762 1.00 51.03 171 GLU A C 1
ATOM 1344 O O . GLU A 1 171 ? -25.808 -12.495 20.682 1.00 51.03 171 GLU A O 1
ATOM 1349 N N . PRO A 1 172 ? -23.646 -12.353 21.304 1.00 51.78 172 PRO A N 1
ATOM 1350 C CA . PRO A 1 172 ? -23.747 -10.985 21.795 1.00 51.78 172 PRO A CA 1
ATOM 1351 C C . PRO A 1 172 ? -24.190 -10.047 20.669 1.00 51.78 172 PRO A C 1
ATOM 1353 O O . PRO A 1 172 ? -23.625 -10.046 19.572 1.00 51.78 172 PRO A O 1
ATOM 1356 N N . GLN A 1 173 ? -25.223 -9.254 20.946 1.00 49.12 173 GLN A N 1
ATOM 1357 C CA . GLN A 1 173 ? -25.851 -8.378 19.968 1.00 49.12 173 GLN A CA 1
ATOM 1358 C C . GLN A 1 173 ? -24.854 -7.303 19.510 1.00 49.12 173 GLN A C 1
ATOM 1360 O O . GLN A 1 173 ? -24.284 -6.555 20.299 1.00 49.12 173 GLN A O 1
ATOM 1365 N N . LYS A 1 174 ? -24.598 -7.277 18.205 1.00 51.81 174 LYS A N 1
ATOM 1366 C CA . LYS A 1 174 ? -23.581 -6.459 17.545 1.00 51.81 174 LYS A CA 1
ATOM 1367 C C . LYS A 1 174 ? -24.094 -5.030 17.356 1.00 51.81 174 LYS A C 1
ATOM 1369 O O . LYS A 1 174 ? -25.022 -4.821 16.580 1.00 51.81 174 LYS A O 1
ATOM 1374 N N . VAL A 1 175 ? -23.517 -4.056 18.062 1.00 53.38 175 VAL A N 1
ATOM 1375 C CA . VAL A 1 175 ? -24.168 -2.737 18.225 1.00 53.38 175 VAL A CA 1
ATOM 1376 C C . VAL A 1 175 ? -23.660 -1.639 17.283 1.00 53.38 175 VAL A C 1
ATOM 1378 O O . VAL A 1 175 ? -24.320 -0.623 17.096 1.00 53.38 175 VAL A O 1
ATOM 1381 N N . ALA A 1 176 ? -22.538 -1.858 16.598 1.00 55.44 176 ALA A N 1
ATOM 1382 C CA . ALA A 1 176 ? -22.111 -1.003 15.496 1.00 55.44 176 ALA A CA 1
ATOM 1383 C C . ALA A 1 176 ? -21.538 -1.862 14.363 1.00 55.44 176 ALA A C 1
ATOM 1385 O O . ALA A 1 176 ? -20.793 -2.809 14.612 1.00 55.44 176 ALA A O 1
ATOM 1386 N N . ASP A 1 177 ? -21.850 -1.511 13.111 1.00 54.62 177 ASP A N 1
ATOM 1387 C CA . ASP A 1 177 ? -21.388 -2.186 11.880 1.00 54.62 177 ASP A CA 1
ATOM 1388 C C . ASP A 1 177 ? -19.887 -1.927 11.585 1.00 54.62 177 ASP A C 1
ATOM 1390 O O . ASP A 1 177 ? -19.445 -1.820 10.439 1.00 54.62 177 ASP A O 1
ATOM 1394 N N . LEU A 1 178 ? -19.083 -1.834 12.647 1.00 58.34 178 LEU A N 1
ATOM 1395 C CA . LEU A 1 178 ? -17.631 -1.628 12.663 1.00 58.34 178 LEU A CA 1
ATOM 1396 C C . LEU A 1 178 ? -16.842 -2.862 12.249 1.00 58.34 178 LEU A C 1
ATOM 1398 O O . LEU A 1 178 ? -15.607 -2.868 12.253 1.00 58.34 178 LEU A O 1
ATOM 1402 N N . ASP A 1 179 ? -17.554 -3.925 11.922 1.00 65.56 179 ASP A N 1
ATOM 1403 C CA . ASP A 1 179 ? -16.926 -5.188 11.692 1.00 65.56 179 ASP A CA 1
ATOM 1404 C C . ASP A 1 179 ? -16.155 -5.230 10.383 1.00 65.56 179 ASP A C 1
ATOM 1406 O O . ASP A 1 179 ? -16.362 -4.493 9.408 1.00 65.56 179 ASP A O 1
ATOM 1410 N N . TRP A 1 180 ? -15.195 -6.144 10.400 1.00 68.81 180 TRP A N 1
ATOM 1411 C CA . TRP A 1 180 ? -14.323 -6.437 9.283 1.00 68.81 180 TRP A CA 1
ATOM 1412 C C . TRP A 1 180 ? -15.107 -6.654 7.988 1.00 68.81 180 TRP A C 1
ATOM 1414 O O . TRP A 1 180 ? -14.675 -6.218 6.924 1.00 68.81 180 TRP A O 1
ATOM 1424 N N . GLU A 1 181 ? -16.280 -7.267 8.071 1.00 78.38 181 GLU A N 1
ATOM 1425 C CA . GLU A 1 181 ? -17.102 -7.579 6.912 1.00 78.38 181 GLU A CA 1
ATOM 1426 C C . 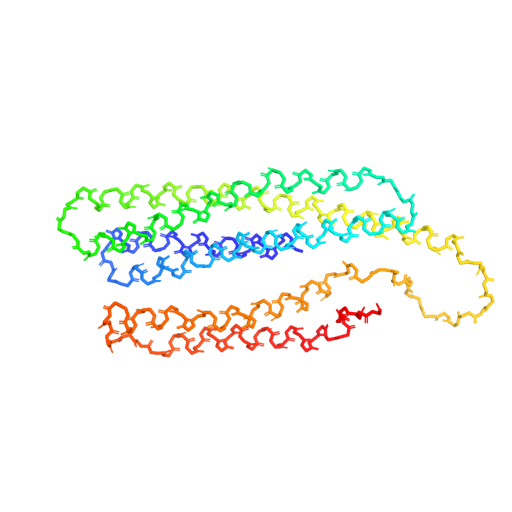GLU A 1 181 ? -17.566 -6.338 6.134 1.00 78.38 181 GLU A C 1
ATOM 1428 O O . GLU A 1 181 ? -17.533 -6.351 4.900 1.00 78.38 181 GLU A O 1
ATOM 1433 N N . THR A 1 182 ? -17.898 -5.239 6.819 1.00 78.56 182 THR A N 1
ATOM 1434 C CA . THR A 1 182 ? -18.260 -3.957 6.190 1.00 78.56 182 THR A CA 1
ATOM 1435 C C . THR A 1 182 ? -17.076 -3.392 5.401 1.00 78.56 182 THR A C 1
ATOM 1437 O O . THR A 1 182 ? -17.213 -2.939 4.257 1.00 78.56 182 THR A O 1
ATOM 1440 N N . HIS A 1 183 ? -15.873 -3.487 5.974 1.00 77.31 183 HIS A N 1
ATOM 1441 C CA . HIS A 1 183 ? -14.630 -3.064 5.328 1.00 77.31 183 HIS A CA 1
ATOM 1442 C C . HIS A 1 183 ? -14.287 -3.945 4.123 1.00 77.31 183 HIS A C 1
ATOM 1444 O O . HIS A 1 183 ? -13.863 -3.432 3.087 1.00 77.31 183 HIS A O 1
ATOM 1450 N N . VAL A 1 184 ? -14.510 -5.259 4.212 1.00 80.50 184 VAL A N 1
ATOM 1451 C CA . VAL A 1 184 ? -14.308 -6.190 3.090 1.00 80.50 184 VAL A CA 1
ATOM 1452 C C . VAL A 1 184 ? -15.307 -5.926 1.965 1.00 80.50 184 VAL A C 1
ATOM 1454 O O . VAL A 1 184 ? -14.929 -5.943 0.791 1.00 80.50 184 VAL A O 1
ATOM 1457 N N . TYR A 1 185 ? -16.562 -5.619 2.296 1.00 85.75 185 TYR A N 1
ATOM 1458 C CA . TYR A 1 185 ? -17.561 -5.213 1.310 1.00 85.75 185 TYR A CA 1
ATOM 1459 C C . TYR A 1 185 ? -17.142 -3.926 0.579 1.00 85.75 185 TYR A C 1
ATOM 1461 O O . TYR A 1 185 ? -17.196 -3.858 -0.655 1.00 85.75 185 TYR A O 1
ATOM 1469 N N . ALA A 1 186 ? -16.668 -2.915 1.317 1.00 83.25 186 ALA A N 1
ATOM 1470 C CA . ALA A 1 186 ? -16.136 -1.678 0.743 1.00 83.25 186 ALA A CA 1
ATOM 1471 C C . ALA A 1 186 ? -14.882 -1.929 -0.114 1.00 83.25 186 ALA A C 1
ATOM 1473 O O . ALA A 1 186 ? -14.778 -1.400 -1.223 1.00 83.25 186 ALA A O 1
ATOM 1474 N N . PHE A 1 187 ? -13.976 -2.798 0.337 1.00 83.81 187 PHE A N 1
ATOM 1475 C CA . PHE A 1 187 ? -12.807 -3.225 -0.433 1.00 83.81 187 PHE A CA 1
ATOM 1476 C C . PHE A 1 187 ? -13.208 -3.903 -1.749 1.00 83.81 187 PHE A C 1
ATOM 1478 O O . PHE A 1 187 ? -12.615 -3.631 -2.788 1.00 83.81 187 PHE A O 1
ATOM 1485 N N . GLY A 1 188 ? -14.283 -4.694 -1.758 1.00 87.31 188 GLY A N 1
ATOM 1486 C CA . GLY A 1 188 ? -14.829 -5.262 -2.991 1.00 87.31 188 GLY A CA 1
ATOM 1487 C C . GLY A 1 188 ? -15.280 -4.202 -4.008 1.00 87.31 188 GLY A C 1
ATOM 1488 O O . GLY A 1 188 ? -15.085 -4.382 -5.211 1.00 87.31 188 GLY A O 1
ATOM 1489 N N . LYS A 1 189 ? -15.822 -3.056 -3.560 1.00 87.25 189 LYS A N 1
ATOM 1490 C CA . LYS A 1 189 ? -16.099 -1.909 -4.452 1.00 87.25 189 LYS A CA 1
ATOM 1491 C C . LYS A 1 189 ? -14.813 -1.282 -4.982 1.00 87.25 189 LYS A C 1
ATOM 1493 O O . LYS A 1 189 ? -14.747 -0.961 -6.165 1.00 87.25 189 LYS A O 1
ATOM 1498 N N . PHE A 1 190 ? -13.805 -1.133 -4.124 1.00 85.06 190 PHE A N 1
ATOM 1499 C CA . PHE A 1 190 ? -12.497 -0.615 -4.517 1.00 85.06 190 PHE A CA 1
ATOM 1500 C C . PHE A 1 190 ? -11.828 -1.499 -5.579 1.00 85.06 190 PHE A C 1
ATOM 1502 O O . PHE A 1 190 ? -11.336 -0.973 -6.569 1.00 85.06 190 PHE A O 1
ATOM 1509 N N . LEU A 1 191 ? -11.888 -2.829 -5.450 1.00 83.31 191 LEU A N 1
ATOM 1510 C CA . LEU A 1 191 ? -11.392 -3.750 -6.482 1.00 83.31 191 LEU A CA 1
ATOM 1511 C C . LEU A 1 191 ? -12.135 -3.588 -7.815 1.00 83.31 191 LEU A C 1
ATOM 1513 O O . LEU A 1 191 ? -11.508 -3.603 -8.871 1.00 83.31 191 LEU A O 1
ATOM 1517 N N . GLY A 1 192 ? -13.454 -3.373 -7.774 1.00 88.56 192 GLY A N 1
ATOM 1518 C CA . GLY A 1 192 ? -14.238 -3.050 -8.969 1.00 88.56 192 GLY A CA 1
ATOM 1519 C C . GLY A 1 192 ? -13.812 -1.729 -9.619 1.00 88.56 192 GLY A C 1
ATOM 1520 O O . GLY A 1 192 ? -13.669 -1.658 -10.836 1.00 88.56 192 GLY A O 1
ATOM 1521 N N . PHE A 1 193 ? -13.540 -0.695 -8.820 1.00 87.06 193 PHE A N 1
ATOM 1522 C CA . PHE A 1 193 ? -12.973 0.561 -9.315 1.00 87.06 193 PHE A CA 1
ATOM 1523 C C . PHE A 1 193 ? -11.575 0.354 -9.917 1.00 87.06 193 PHE A C 1
ATOM 1525 O O . PHE A 1 193 ? -11.306 0.822 -11.022 1.00 87.06 193 PHE A O 1
ATOM 1532 N N . LEU A 1 194 ? -10.694 -0.387 -9.242 1.00 82.44 194 LEU A N 1
ATOM 1533 C CA . LEU A 1 194 ? -9.341 -0.670 -9.723 1.00 82.44 194 LEU A CA 1
ATOM 1534 C C . LEU A 1 194 ? -9.367 -1.450 -11.044 1.00 82.44 194 LEU A C 1
ATOM 1536 O O . LEU A 1 194 ? -8.620 -1.122 -11.961 1.00 82.44 194 LEU A O 1
ATOM 1540 N N . SER A 1 195 ? -10.286 -2.411 -11.176 1.00 90.38 195 SER A N 1
ATOM 1541 C CA . SER A 1 195 ? -10.546 -3.142 -12.420 1.00 90.38 195 SER A CA 1
ATOM 1542 C C . SER A 1 195 ? -10.839 -2.203 -13.596 1.00 90.38 195 SER A C 1
ATOM 1544 O O . SER A 1 195 ? -10.261 -2.384 -14.667 1.00 90.38 195 SER A O 1
ATOM 1546 N N . LEU A 1 196 ? -11.653 -1.160 -13.406 1.00 88.56 196 LEU A N 1
ATOM 1547 C CA . LEU A 1 196 ? -11.908 -0.162 -14.453 1.00 88.56 196 LEU A CA 1
ATOM 1548 C C . LEU A 1 196 ? -10.658 0.669 -14.768 1.00 88.56 196 LEU A C 1
ATOM 1550 O O . LEU A 1 196 ? -10.371 0.937 -15.931 1.00 88.56 196 LEU A O 1
ATOM 1554 N N . ASN A 1 197 ? -9.870 1.022 -13.752 1.00 83.19 197 ASN A N 1
ATOM 1555 C CA . ASN A 1 197 ? -8.656 1.822 -13.933 1.00 83.19 197 ASN A CA 1
ATOM 1556 C C . ASN A 1 197 ? -7.531 1.069 -14.657 1.00 83.19 197 ASN A C 1
ATOM 1558 O O . ASN A 1 197 ? -6.694 1.710 -15.288 1.00 83.19 197 ASN A O 1
ATOM 1562 N N . THR A 1 198 ? -7.515 -0.269 -14.645 1.00 85.38 198 THR A N 1
ATOM 1563 C CA . THR A 1 198 ? -6.530 -1.031 -15.441 1.00 85.38 198 THR A CA 1
ATOM 1564 C C . THR A 1 198 ? -6.608 -0.719 -16.940 1.00 85.38 198 THR A C 1
ATOM 1566 O O . THR A 1 198 ? -5.586 -0.753 -17.625 1.00 85.38 198 THR A O 1
ATOM 1569 N N . TRP A 1 199 ? -7.782 -0.320 -17.442 1.00 89.12 199 TRP A N 1
ATOM 1570 C CA . TRP A 1 199 ? -7.958 0.095 -18.833 1.00 89.12 199 TRP A CA 1
ATOM 1571 C C . TRP A 1 199 ? -7.284 1.426 -19.158 1.00 89.12 199 TRP A C 1
ATOM 1573 O O . TRP A 1 199 ? -6.862 1.613 -20.294 1.00 89.12 199 TRP A O 1
ATOM 1583 N N . LEU A 1 200 ? -7.108 2.323 -18.182 1.00 83.19 200 LEU A N 1
ATOM 1584 C CA . LEU A 1 200 ? -6.390 3.582 -18.401 1.00 83.19 200 LEU A CA 1
ATOM 1585 C C . LEU A 1 200 ? -4.929 3.325 -18.775 1.00 83.19 200 LEU A C 1
ATOM 1587 O O . LEU A 1 200 ? -4.397 3.999 -19.651 1.00 83.19 200 LEU A O 1
ATOM 1591 N N . VAL A 1 201 ? -4.307 2.307 -18.174 1.00 79.75 201 VAL A N 1
ATOM 1592 C CA . VAL A 1 201 ? -2.934 1.901 -18.504 1.00 79.75 201 VAL A CA 1
ATOM 1593 C C . VAL A 1 201 ? -2.858 1.355 -19.932 1.00 79.75 201 VAL A C 1
ATOM 1595 O O . VAL A 1 201 ? -1.961 1.724 -20.686 1.00 79.75 201 VAL A O 1
ATOM 1598 N N . TYR A 1 202 ? -3.823 0.524 -20.336 1.00 86.38 202 TYR A N 1
ATOM 1599 C CA . TYR A 1 202 ? -3.902 0.026 -21.712 1.00 86.38 202 TYR A CA 1
ATOM 1600 C C . TYR A 1 202 ? -4.095 1.162 -22.724 1.00 86.38 202 TYR A C 1
ATOM 1602 O O . TYR A 1 202 ? -3.373 1.234 -23.717 1.00 86.38 202 TYR A O 1
ATOM 1610 N N . ILE A 1 203 ? -5.042 2.067 -22.460 1.00 87.19 203 ILE A N 1
ATOM 1611 C CA . ILE A 1 203 ? -5.327 3.230 -23.311 1.00 87.19 203 ILE A CA 1
ATOM 1612 C C . ILE A 1 203 ? -4.082 4.112 -23.425 1.00 87.19 203 ILE A C 1
ATOM 1614 O O . ILE A 1 203 ? -3.729 4.529 -24.526 1.00 87.19 203 ILE A O 1
ATOM 1618 N N . TYR A 1 204 ? -3.379 4.344 -22.316 1.00 80.44 204 TYR A N 1
ATOM 1619 C CA . TYR A 1 204 ? -2.129 5.094 -22.309 1.00 80.44 204 TYR A CA 1
ATOM 1620 C C . TYR A 1 204 ? -1.080 4.453 -23.227 1.00 80.44 204 TYR A C 1
ATOM 1622 O O . TYR A 1 204 ? -0.568 5.115 -24.129 1.00 80.44 204 TYR A O 1
ATOM 1630 N N . PHE A 1 205 ? -0.811 3.153 -23.081 1.00 79.56 205 PHE A N 1
ATOM 1631 C CA . PHE A 1 205 ? 0.140 2.471 -23.961 1.00 79.56 205 PHE A CA 1
ATOM 1632 C C . PHE A 1 205 ? -0.289 2.497 -25.430 1.00 79.56 205 PHE A C 1
ATOM 1634 O O . PHE A 1 205 ? 0.524 2.759 -26.315 1.00 79.56 205 PHE A O 1
ATOM 1641 N N . ARG A 1 206 ? -1.575 2.259 -25.699 1.00 86.00 206 ARG A N 1
ATOM 1642 C CA . ARG A 1 206 ? -2.089 2.136 -27.063 1.00 86.00 206 ARG A CA 1
ATOM 1643 C C . ARG A 1 206 ? -2.114 3.464 -27.812 1.00 86.00 206 ARG A C 1
ATOM 1645 O O . ARG A 1 206 ? -1.756 3.493 -28.985 1.00 86.00 206 ARG A O 1
ATOM 1652 N N . PHE A 1 207 ? -2.581 4.526 -27.161 1.00 85.38 207 PHE A N 1
ATOM 1653 C CA . PHE A 1 207 ? -2.892 5.794 -27.824 1.00 85.38 207 PHE A CA 1
ATOM 1654 C C . PHE A 1 207 ? -1.886 6.900 -27.522 1.00 85.38 207 PHE A C 1
ATOM 1656 O O . PHE A 1 207 ? -1.644 7.728 -28.392 1.00 85.38 207 PHE A O 1
ATOM 1663 N N . ILE A 1 208 ? -1.290 6.918 -26.325 1.00 74.88 208 ILE A N 1
ATOM 1664 C CA . ILE A 1 208 ? -0.329 7.962 -25.940 1.00 74.88 208 ILE A CA 1
ATOM 1665 C C . ILE A 1 208 ? 1.093 7.547 -26.304 1.00 74.88 208 ILE A C 1
ATOM 1667 O O . ILE A 1 208 ? 1.818 8.321 -26.917 1.00 74.88 208 ILE A O 1
ATOM 1671 N N . MET A 1 209 ? 1.479 6.311 -25.982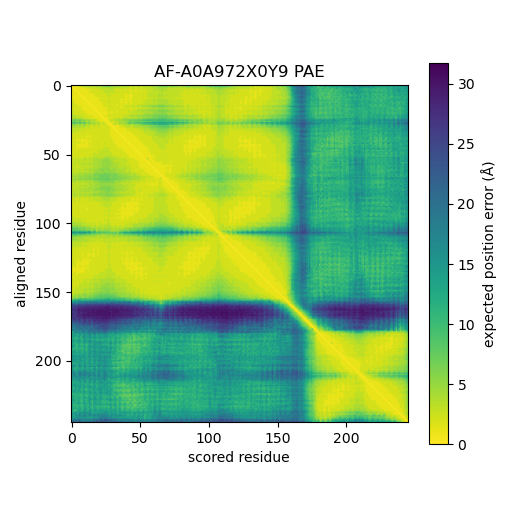 1.00 70.88 209 MET A N 1
ATOM 1672 C CA . MET A 1 209 ? 2.813 5.793 -26.317 1.00 70.88 209 MET A CA 1
ATOM 1673 C C . MET A 1 209 ? 2.915 5.276 -27.760 1.00 70.88 209 MET A C 1
ATOM 1675 O O . MET A 1 209 ? 4.008 4.955 -28.213 1.00 70.88 209 MET A O 1
ATOM 1679 N N . GLY A 1 210 ? 1.794 5.164 -28.482 1.00 83.12 210 GLY A N 1
ATOM 1680 C CA . GLY A 1 210 ? 1.764 4.662 -29.860 1.00 83.12 210 GLY A CA 1
ATOM 1681 C C . GLY A 1 210 ? 2.118 3.175 -30.005 1.00 83.12 210 GLY A C 1
ATOM 1682 O O . GLY A 1 210 ? 2.352 2.702 -31.118 1.00 83.12 210 GLY A O 1
ATOM 1683 N N . GLU A 1 211 ? 2.142 2.411 -28.907 1.00 82.00 211 GLU A N 1
ATOM 1684 C CA . GLU A 1 211 ? 2.568 1.010 -28.906 1.00 82.00 211 GLU A CA 1
ATOM 1685 C C . GLU A 1 211 ? 1.430 0.096 -29.391 1.00 82.00 211 GLU A C 1
ATOM 1687 O O . GLU A 1 211 ? 0.621 -0.451 -28.626 1.00 82.00 211 GLU A O 1
ATOM 1692 N N . THR A 1 212 ? 1.353 -0.077 -30.711 1.00 86.50 212 THR A N 1
ATOM 1693 C CA . THR A 1 212 ? 0.308 -0.874 -31.378 1.00 86.50 212 THR A CA 1
ATOM 1694 C C . THR A 1 212 ? 0.454 -2.383 -31.177 1.00 86.50 212 THR A C 1
ATOM 1696 O O . THR A 1 212 ? -0.484 -3.128 -31.477 1.00 86.50 212 THR A O 1
ATOM 1699 N N . ARG A 1 213 ? 1.578 -2.863 -30.635 1.00 87.62 213 ARG A N 1
ATOM 1700 C CA . ARG A 1 213 ? 1.780 -4.291 -30.342 1.00 87.62 213 ARG A CA 1
ATOM 1701 C C . ARG A 1 213 ? 1.381 -4.682 -28.923 1.00 87.62 213 ARG A C 1
ATOM 1703 O O . ARG A 1 213 ? 1.454 -5.860 -28.582 1.00 87.62 213 ARG A O 1
ATOM 1710 N N . THR A 1 214 ? 0.920 -3.730 -28.109 1.00 81.56 214 THR A N 1
ATOM 1711 C CA . THR A 1 214 ? 0.467 -4.009 -26.743 1.00 81.56 214 THR A CA 1
ATOM 1712 C C . THR A 1 214 ? -0.672 -5.031 -26.757 1.00 81.56 214 THR A C 1
ATOM 1714 O O . THR A 1 214 ? -1.775 -4.745 -27.233 1.00 81.56 214 THR A O 1
ATOM 1717 N N . LEU A 1 215 ? -0.412 -6.230 -26.228 1.00 88.00 215 LEU A N 1
ATOM 1718 C CA . LEU A 1 215 ? -1.415 -7.286 -26.112 1.00 88.00 215 LEU A CA 1
ATOM 1719 C C . LEU A 1 215 ? -2.526 -6.835 -25.155 1.00 88.00 215 LEU A C 1
ATOM 1721 O O . LEU A 1 215 ? -2.251 -6.389 -24.045 1.00 88.00 215 LEU A O 1
ATOM 1725 N N . ILE A 1 216 ? -3.785 -6.976 -25.574 1.00 92.00 216 ILE A N 1
ATOM 1726 C CA . ILE A 1 216 ? -4.954 -6.590 -24.765 1.00 92.00 216 ILE A CA 1
ATOM 1727 C C . ILE A 1 216 ? -5.269 -7.612 -23.659 1.00 92.00 216 ILE A C 1
ATOM 1729 O O . ILE A 1 216 ? -5.775 -7.257 -22.595 1.00 92.00 216 ILE A O 1
ATOM 1733 N N . TRP A 1 217 ? -4.933 -8.886 -23.882 1.00 89.25 217 TRP A N 1
ATOM 1734 C CA . TRP A 1 217 ? -5.304 -9.999 -23.004 1.00 89.25 217 TRP A CA 1
ATOM 1735 C C . TRP A 1 217 ? -4.812 -9.885 -21.552 1.00 89.25 217 TRP A C 1
ATOM 1737 O O . TRP A 1 217 ? -5.607 -10.188 -20.664 1.00 89.25 217 TRP A O 1
ATOM 1747 N N . PRO A 1 218 ? -3.584 -9.411 -21.252 1.00 84.19 218 PRO A N 1
ATOM 1748 C CA . PRO A 1 218 ? -3.153 -9.188 -19.871 1.00 84.19 218 PRO A CA 1
ATOM 1749 C C . PRO A 1 218 ? -4.054 -8.202 -19.118 1.00 84.19 218 PRO A C 1
ATOM 1751 O O . PRO A 1 218 ? -4.383 -8.433 -17.958 1.00 84.19 218 PRO A O 1
ATOM 1754 N N . PHE A 1 219 ? -4.510 -7.137 -19.784 1.00 88.19 219 PHE A N 1
ATOM 1755 C CA . PHE A 1 219 ? -5.400 -6.142 -19.181 1.00 88.19 219 PHE A CA 1
ATOM 1756 C C . PHE A 1 219 ? -6.793 -6.715 -18.947 1.00 88.19 219 PHE A C 1
ATOM 1758 O O . PHE A 1 219 ? -7.337 -6.540 -17.862 1.00 88.19 219 PHE A O 1
ATOM 1765 N N . ILE A 1 220 ? -7.331 -7.470 -19.911 1.00 91.62 220 ILE A N 1
ATOM 1766 C CA . ILE A 1 220 ? -8.597 -8.201 -19.746 1.00 91.62 220 ILE A CA 1
ATOM 1767 C C . ILE A 1 220 ? -8.506 -9.164 -18.560 1.00 91.62 220 ILE A C 1
ATOM 1769 O O . ILE A 1 220 ? -9.412 -9.201 -17.733 1.00 91.62 220 ILE A O 1
ATOM 1773 N N . LEU A 1 221 ? -7.409 -9.916 -18.449 1.00 89.00 221 LEU A N 1
ATOM 1774 C CA . LEU A 1 221 ? -7.217 -10.909 -17.397 1.00 89.00 221 LEU A CA 1
ATOM 1775 C C . LEU A 1 221 ? -7.130 -10.245 -16.019 1.00 89.00 221 LEU A C 1
ATOM 1777 O O . LEU A 1 221 ? -7.857 -10.639 -15.109 1.00 89.00 221 LEU A O 1
ATOM 1781 N N . VAL A 1 222 ? -6.298 -9.213 -15.859 1.00 83.81 222 VAL A N 1
ATOM 1782 C CA . VAL A 1 222 ? -6.168 -8.489 -14.582 1.00 83.81 222 VAL A CA 1
ATOM 1783 C C . VAL A 1 222 ? -7.469 -7.765 -14.230 1.00 83.81 222 VAL A C 1
ATOM 1785 O O . VAL A 1 222 ? -7.946 -7.881 -13.101 1.00 83.81 222 VAL A O 1
ATOM 1788 N N . SER A 1 223 ? -8.083 -7.068 -15.191 1.00 91.69 223 SER A N 1
ATOM 1789 C CA . SER A 1 223 ? -9.372 -6.391 -15.011 1.00 91.69 223 SER A CA 1
ATOM 1790 C C . SER A 1 223 ? -10.457 -7.386 -14.592 1.00 91.69 223 SER A C 1
ATOM 1792 O O . SER A 1 223 ? -11.162 -7.145 -13.609 1.00 91.69 223 SER A O 1
ATOM 1794 N N . GLY A 1 224 ? -10.538 -8.535 -15.265 1.00 93.06 224 GLY A N 1
ATOM 1795 C CA . GLY A 1 224 ? -11.479 -9.613 -14.974 1.00 93.06 224 GLY A CA 1
ATOM 1796 C C . GLY A 1 224 ? -11.254 -10.245 -13.603 1.00 93.06 224 GLY A C 1
ATOM 1797 O O . GLY A 1 224 ? -12.213 -10.410 -12.855 1.00 93.06 224 GLY A O 1
ATOM 1798 N N . LEU A 1 225 ? -10.003 -10.529 -13.221 1.00 90.69 225 LEU A N 1
ATOM 1799 C CA . LEU A 1 225 ? -9.666 -11.056 -11.893 1.00 90.69 225 LEU A CA 1
ATOM 1800 C C . LEU A 1 225 ? -10.042 -10.077 -10.779 1.00 90.69 225 LEU A C 1
ATOM 1802 O O . LEU A 1 225 ? -10.643 -10.486 -9.783 1.00 90.69 225 LEU A O 1
ATOM 1806 N N . LEU A 1 226 ? -9.718 -8.790 -10.938 1.00 87.81 226 LEU A N 1
ATOM 1807 C CA . LEU A 1 226 ? -10.065 -7.747 -9.970 1.00 87.81 226 LEU A CA 1
ATOM 1808 C C . LEU A 1 226 ? -11.581 -7.573 -9.857 1.00 87.81 226 LEU A C 1
ATOM 1810 O O . LEU A 1 226 ? -12.113 -7.508 -8.747 1.00 87.81 226 LEU A O 1
ATOM 1814 N N . TRP A 1 227 ? -12.282 -7.549 -10.992 1.00 96.31 227 TRP A N 1
ATOM 1815 C CA . TRP A 1 227 ? -13.736 -7.433 -11.032 1.00 96.31 227 TRP A CA 1
ATOM 1816 C C . TRP A 1 227 ? -14.412 -8.637 -10.381 1.00 96.31 227 TRP A C 1
ATOM 1818 O O . TRP A 1 227 ? -15.255 -8.459 -9.504 1.00 96.31 227 TRP A O 1
ATOM 1828 N N . LEU A 1 228 ? -14.004 -9.855 -10.747 1.00 94.88 228 LEU A N 1
ATOM 1829 C CA . LEU A 1 228 ? -14.554 -11.096 -10.210 1.00 94.88 228 LEU A CA 1
ATOM 1830 C C . LEU A 1 228 ? -14.288 -11.210 -8.708 1.00 94.88 228 LEU A C 1
ATOM 1832 O O . LEU A 1 228 ? -15.205 -11.505 -7.948 1.00 94.88 228 LEU A O 1
ATOM 1836 N N . SER A 1 229 ? -13.069 -10.905 -8.260 1.00 90.12 229 SER A N 1
ATOM 1837 C CA . SER A 1 229 ? -12.720 -10.892 -6.833 1.00 90.12 229 SER A CA 1
ATOM 1838 C C . SER A 1 229 ? -13.552 -9.862 -6.069 1.00 90.12 229 SER A C 1
ATOM 1840 O O . SER A 1 229 ? -14.133 -10.175 -5.030 1.00 90.12 229 SER A O 1
ATOM 1842 N N . GLY A 1 230 ? -13.680 -8.646 -6.609 1.00 90.75 230 GLY A N 1
ATOM 1843 C CA . GLY A 1 230 ? -14.524 -7.598 -6.039 1.00 90.75 230 GLY A CA 1
ATOM 1844 C C . GLY A 1 230 ? -16.000 -7.992 -5.981 1.00 90.75 230 GLY A C 1
ATOM 1845 O O . GLY A 1 230 ? -16.665 -7.752 -4.972 1.00 90.75 230 GLY A O 1
ATOM 1846 N N . PHE A 1 231 ? -16.506 -8.651 -7.023 1.00 95.69 231 PHE A N 1
ATOM 1847 C CA . PHE A 1 231 ? -17.871 -9.165 -7.094 1.00 95.69 231 PHE A CA 1
ATOM 1848 C C . PHE A 1 231 ? -18.117 -10.279 -6.071 1.00 95.69 231 PHE A C 1
ATOM 1850 O O . PHE A 1 231 ? -19.099 -10.214 -5.332 1.00 95.69 231 PHE A O 1
ATOM 1857 N N . ILE A 1 232 ? -17.210 -11.257 -5.970 1.00 94.44 232 ILE A N 1
ATOM 1858 C CA . ILE A 1 232 ? -17.283 -12.353 -4.993 1.00 94.44 232 ILE A CA 1
ATOM 1859 C C . ILE A 1 232 ? -17.301 -11.794 -3.572 1.00 94.44 232 ILE A C 1
ATOM 1861 O O . ILE A 1 232 ? -18.168 -12.174 -2.787 1.00 94.44 232 ILE A O 1
ATOM 1865 N N . LEU A 1 233 ? -16.397 -10.864 -3.243 1.00 89.06 233 LEU A N 1
ATOM 1866 C CA . LEU A 1 233 ? -16.375 -10.228 -1.925 1.00 89.06 233 LEU A CA 1
ATOM 1867 C C . LEU A 1 233 ? -17.679 -9.474 -1.655 1.00 89.06 233 LEU A C 1
ATOM 1869 O O . LEU A 1 233 ? -18.302 -9.670 -0.615 1.00 89.06 233 LEU A O 1
ATOM 1873 N N . ARG A 1 234 ? -18.160 -8.668 -2.604 1.00 93.19 234 ARG A N 1
ATOM 1874 C CA . ARG A 1 234 ? -19.415 -7.926 -2.427 1.00 93.19 234 ARG A CA 1
ATOM 1875 C C . ARG A 1 234 ? -20.622 -8.835 -2.235 1.00 93.19 234 ARG A C 1
ATOM 1877 O O . ARG A 1 234 ? -21.474 -8.510 -1.418 1.00 93.19 234 ARG A O 1
ATOM 1884 N N . LYS A 1 235 ? -20.697 -9.945 -2.971 1.00 93.81 235 LYS A N 1
ATOM 1885 C CA . LYS A 1 235 ? -21.782 -10.925 -2.852 1.00 93.81 235 LYS A CA 1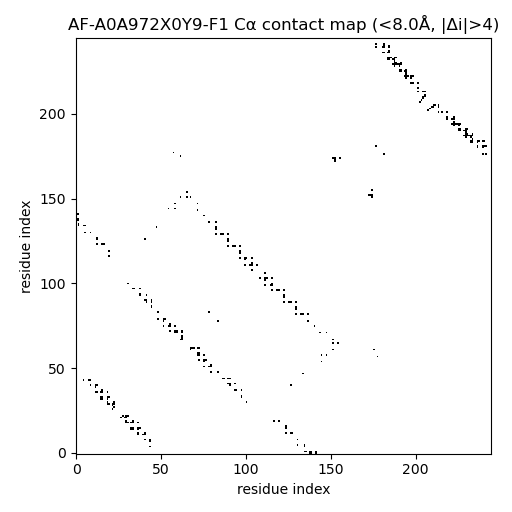
ATOM 1886 C C . LYS A 1 235 ? -21.704 -11.669 -1.520 1.00 93.81 235 LYS A C 1
ATOM 1888 O O . LYS A 1 235 ? -22.711 -11.784 -0.832 1.00 93.81 235 LYS A O 1
ATOM 1893 N N . LYS A 1 236 ? -20.507 -12.120 -1.127 1.00 90.81 236 LYS A N 1
ATOM 1894 C CA . LYS A 1 236 ? -20.275 -12.830 0.140 1.00 90.81 236 LYS A CA 1
ATOM 1895 C C . LYS A 1 236 ? -20.599 -11.963 1.360 1.00 90.81 236 LYS A C 1
ATOM 1897 O O . LYS A 1 236 ? -21.140 -12.472 2.331 1.00 90.81 236 LYS A O 1
ATOM 1902 N N . TYR A 1 237 ? -20.303 -10.666 1.293 1.00 87.50 237 TYR A N 1
ATOM 1903 C CA . TYR A 1 237 ? -20.493 -9.722 2.398 1.00 87.50 237 TYR A CA 1
ATOM 1904 C C . TYR A 1 237 ? -21.667 -8.756 2.173 1.00 87.50 237 TYR A C 1
ATOM 1906 O O . TYR A 1 237 ? -21.699 -7.667 2.738 1.00 87.50 237 TYR A O 1
ATOM 1914 N N . GLN A 1 238 ? -22.653 -9.135 1.352 1.00 88.88 238 GLN A N 1
ATOM 1915 C CA . GLN A 1 238 ? -23.778 -8.263 0.994 1.00 88.88 238 GLN A CA 1
ATOM 1916 C C . GLN A 1 238 ? -24.658 -7.882 2.197 1.00 88.88 238 GLN A C 1
ATOM 1918 O O . GLN A 1 238 ? -25.231 -6.792 2.203 1.00 88.88 238 GLN A O 1
ATOM 1923 N N . GLY A 1 239 ? -24.740 -8.752 3.211 1.00 82.94 239 GLY A N 1
ATOM 1924 C CA . GLY A 1 239 ? -25.468 -8.490 4.458 1.00 82.94 239 GLY A CA 1
ATOM 1925 C C . GLY A 1 239 ? -24.877 -7.351 5.297 1.00 82.94 239 GLY A C 1
ATOM 1926 O O . GLY A 1 239 ? -25.608 -6.722 6.047 1.00 82.94 239 GLY A O 1
ATOM 1927 N N . TYR A 1 240 ? -23.598 -7.026 5.092 1.00 80.50 240 TYR A N 1
ATOM 1928 C CA . TYR A 1 240 ? -22.859 -5.976 5.805 1.00 80.50 240 TYR A CA 1
ATOM 1929 C C . TYR A 1 240 ? -22.801 -4.671 5.002 1.00 80.50 240 TYR A C 1
ATOM 1931 O O . TYR A 1 240 ? -21.846 -3.894 5.071 1.00 80.50 240 TYR A O 1
ATOM 1939 N N . ARG A 1 241 ? -23.791 -4.450 4.130 1.00 80.56 241 ARG A N 1
ATOM 1940 C CA . ARG A 1 241 ? -23.894 -3.202 3.378 1.00 80.56 241 ARG A CA 1
ATOM 1941 C C . ARG A 1 241 ? -24.336 -2.098 4.349 1.00 80.56 241 ARG A C 1
ATOM 1943 O O . ARG A 1 241 ? -25.424 -2.233 4.903 1.00 80.56 241 ARG A O 1
ATOM 1950 N N . PRO A 1 242 ? -23.592 -0.979 4.466 1.00 72.56 242 PRO A N 1
ATOM 1951 C CA . PRO A 1 242 ? -24.002 0.120 5.331 1.00 72.56 242 PRO A CA 1
ATOM 1952 C C . PRO A 1 242 ? -25.373 0.638 4.886 1.00 72.56 242 PRO A C 1
ATOM 1954 O O . PRO A 1 242 ? -25.557 1.016 3.719 1.00 72.56 242 PRO A O 1
ATOM 1957 N N . LYS A 1 243 ? -26.339 0.590 5.806 1.00 77.50 243 LYS A N 1
ATOM 1958 C CA . LYS A 1 243 ? -27.677 1.152 5.628 1.00 77.50 243 LYS A CA 1
ATOM 1959 C C . LYS A 1 243 ? -27.589 2.636 5.968 1.00 77.50 243 LYS A C 1
ATOM 1961 O O . LYS A 1 243 ? -27.276 2.995 7.096 1.00 77.50 243 LYS A O 1
ATOM 1966 N N . PHE A 1 244 ? -27.795 3.490 4.971 1.00 56.41 244 PHE A N 1
ATOM 1967 C CA . PHE A 1 244 ? -27.989 4.914 5.215 1.00 56.41 244 PHE A CA 1
ATOM 1968 C C . PHE A 1 244 ? -29.446 5.074 5.649 1.00 56.41 244 PHE A C 1
ATOM 1970 O O . PHE A 1 244 ? -30.341 4.863 4.829 1.00 56.41 244 PHE A O 1
ATOM 1977 N N . HIS A 1 245 ? -29.647 5.315 6.942 1.00 48.16 245 HIS A N 1
ATOM 1978 C CA . HIS A 1 245 ? -30.921 5.740 7.509 1.00 48.16 245 HIS A CA 1
ATOM 1979 C C . HIS A 1 245 ? -30.974 7.264 7.545 1.00 48.16 245 HIS A C 1
ATOM 1981 O O . HIS A 1 245 ? -29.900 7.874 7.766 1.00 48.16 245 HIS A O 1
#

Solvent-accessible surface area (backbone atoms only — not comparable to full-atom values): 13242 Å² total; per-residue (Å²): 111,33,68,62,52,45,53,51,47,51,52,34,50,50,41,42,52,52,17,50,53,29,49,75,75,62,44,86,62,19,62,59,42,37,50,53,21,42,54,50,45,40,50,52,44,52,48,51,54,51,51,57,52,51,52,43,51,52,49,41,51,55,30,63,77,67,70,46,73,66,62,59,46,53,58,50,55,48,50,56,70,66,46,45,58,52,38,53,50,40,40,50,42,42,52,52,40,54,50,36,49,56,48,40,76,76,47,90,57,67,68,45,49,53,52,36,54,55,43,45,54,51,40,52,53,49,41,55,55,37,50,52,53,47,33,53,51,44,43,55,52,52,51,52,53,53,53,50,52,51,54,50,48,52,57,53,58,74,68,51,72,91,70,78,87,69,81,90,67,98,64,84,80,81,89,65,84,79,46,68,50,29,54,45,24,51,47,13,52,49,30,39,54,50,21,59,52,47,50,55,58,52,49,40,41,44,69,72,69,59,41,81,79,67,72,62,62,65,49,53,50,52,22,47,51,30,33,50,52,12,48,53,37,30,63,76,26,49,90,42,56,88,77,88,126

Sequence (245 aa):
MAKFFGFSAVISTILFVLSVVYGVIGVPNHMLWGLVAAVFAASLHCLVFAIFTGSGKDTRLLVEDLNLNQEYVKKTKVFKRTVFPPALYAILYLLILTTLGGACSNTSHVWVGWLHGLWALFTIYYNIKTFWLEYKAIGVNSGILKELNLKAGEVLHDQVPEITEFTVGNEPQKVADLDWETHVYAFGKFLGFLSLNTWLVYIYFRFIMGETRTLIWPFILVSGLLWLSGFILRKKYQGYRPKFH

Foldseek 3Di:
DLVVLLVLLVVLLVLLVVLLVCVVVVPVCSLVSLVVSLVSLLVSLVVLVVLLVVLLVVQVVLCVVLVHDCVLNVLSVVCCVPQNVLSVVLNVLSVVLSVLVVVVVVDPDPVSSVVSSVSSVVSSVSSVVSSVSSSVSSVVSVVSVVVSQVVSLVSVVVPDPPPPDDDDPDDRDRDDLSDPLLVLLVVLVVLLVVLVCLVVVVCCCVPVVVPVVPDCVVSVVSSVVSNVSSVVSNVVSVVSHDDDD

Nearest PDB structures (foldseek):
  8snb-assembly1_1G  TM=3.608E-01  e=7.319E+00  Strongylocentrotus purpuratus